Protein AF-A0A2D4HBL3-F1 (afdb_monomer_lite)

Foldseek 3Di:
DVVVVVVVVVLVLLVLQLLLLVLLDVVVLVVVVVVPPDDDLLVVVVSLVVLLVSLVSLLVSLVVVVVVCVVCVVPPPDDDDQADQDLCLQPVPVDDDDPPPSPSQPSVDHHHPNSLVSSLVVLVVVLVVLVVQLVVLVVCLVCVVVDDPVLLLSQQCSVPVDCSVVDDPVVSSVSSNVSSVVSNVSSVSSNVSSCSSNVD

pLDDT: mean 79.33, std 16.35, range [36.81, 98.19]

Sequence (200 aa):
MQVELQGHIGRFQRQCLGLLTRFGSSERLRQFRLQDDHTDADRVNKRDDIELAMQQICANVMEYCQLLMVQCAPTFEHTVCLFTPSLSESTNRDGPRQDTQASVIPYWRLPGLGIIVYLLKQSANDFFSYYDSHRQNVNKLQNVEQLPPEEIKELCQSVILAGVDKISTTQKYILAKRRLVKLINNRAKLLSLCCYIIET

Structure (mmCIF, N/CA/C/O backbone):
data_AF-A0A2D4HBL3-F1
#
_entry.id   AF-A0A2D4HBL3-F1
#
loop_
_atom_site.group_PDB
_atom_site.id
_atom_site.type_symbol
_atom_site.label_atom_id
_atom_site.label_alt_id
_atom_site.label_comp_id
_atom_site.label_asym_id
_atom_site.label_entity_id
_atom_site.label_seq_id
_atom_site.pdbx_PDB_ins_code
_atom_site.Cartn_x
_atom_site.Cartn_y
_atom_site.Cartn_z
_atom_site.occupancy
_atom_site.B_iso_or_equiv
_atom_site.auth_seq_id
_atom_site.auth_comp_id
_atom_site.auth_asym_id
_atom_site.auth_atom_id
_atom_site.pdbx_PDB_model_num
ATOM 1 N N . MET A 1 1 ? 9.076 19.510 -35.652 1.00 51.16 1 MET A N 1
ATOM 2 C CA . MET A 1 1 ? 7.893 19.212 -34.815 1.00 51.16 1 MET A CA 1
ATOM 3 C C . MET A 1 1 ? 7.866 17.774 -34.278 1.00 51.16 1 MET A C 1
ATOM 5 O O . MET A 1 1 ? 7.782 17.613 -33.070 1.00 51.16 1 MET A O 1
ATOM 9 N N . GLN A 1 2 ? 7.987 16.725 -35.108 1.00 55.12 2 GLN A N 1
ATOM 10 C CA . GLN A 1 2 ? 7.911 15.319 -34.644 1.00 55.12 2 GLN A CA 1
ATOM 11 C C . GLN A 1 2 ? 9.084 14.903 -33.722 1.00 55.12 2 GLN A C 1
ATOM 13 O O . GLN A 1 2 ? 8.871 14.271 -32.691 1.00 55.12 2 GLN A O 1
ATOM 18 N N . VAL A 1 3 ? 10.308 15.354 -34.028 1.00 62.16 3 VAL A N 1
ATOM 19 C CA . VAL A 1 3 ? 11.526 15.067 -33.237 1.00 62.16 3 VAL A CA 1
ATOM 20 C C . VAL A 1 3 ? 11.525 15.769 -31.868 1.00 62.16 3 VAL A C 1
ATOM 22 O O . VAL A 1 3 ? 11.953 15.194 -30.870 1.00 62.16 3 VAL A O 1
ATOM 25 N N . GLU A 1 4 ? 10.996 16.993 -31.784 1.00 64.19 4 GLU A N 1
ATOM 26 C CA . GLU A 1 4 ? 10.865 17.722 -30.512 1.00 64.19 4 GLU A CA 1
ATOM 27 C C . GLU A 1 4 ? 9.856 17.040 -29.590 1.00 64.19 4 GLU A C 1
ATOM 29 O O . GLU A 1 4 ? 10.149 16.823 -28.413 1.00 64.19 4 GLU A O 1
ATOM 34 N N . LEU A 1 5 ? 8.702 16.636 -30.135 1.00 66.38 5 LEU A N 1
ATOM 35 C CA . LEU A 1 5 ? 7.668 15.917 -29.394 1.00 66.38 5 LEU A CA 1
ATOM 36 C C . LEU A 1 5 ? 8.204 14.593 -28.828 1.00 66.38 5 LEU A C 1
ATOM 38 O O . LEU A 1 5 ? 8.002 14.303 -27.650 1.00 66.38 5 LEU A O 1
ATOM 42 N N . GLN A 1 6 ? 8.974 13.842 -29.618 1.00 68.56 6 GLN A N 1
ATOM 43 C CA . GLN A 1 6 ? 9.622 12.606 -29.172 1.00 68.56 6 GLN A CA 1
ATOM 44 C C . GLN A 1 6 ? 10.671 12.862 -28.074 1.00 68.56 6 GLN A C 1
ATOM 46 O O . GLN A 1 6 ? 10.767 12.103 -27.108 1.00 68.56 6 GLN A O 1
ATOM 51 N N . G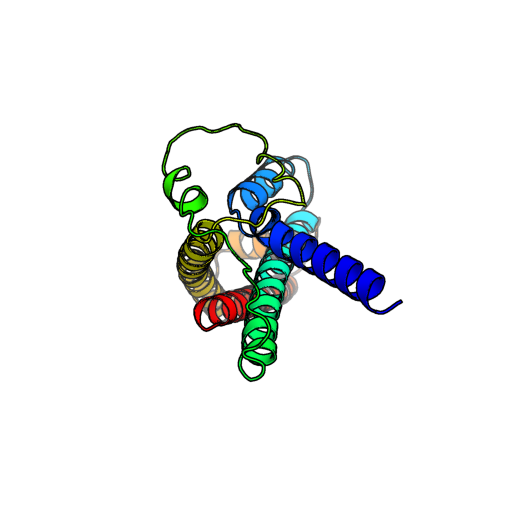LY A 1 7 ? 11.387 13.989 -28.145 1.00 74.50 7 GLY A N 1
ATOM 52 C CA . GLY A 1 7 ? 12.274 14.452 -27.076 1.00 74.50 7 GLY A CA 1
ATOM 53 C C . GLY A 1 7 ? 11.540 14.801 -25.774 1.00 74.50 7 GLY A C 1
ATOM 54 O O . GLY A 1 7 ? 12.030 14.485 -24.686 1.00 74.50 7 GLY A O 1
ATOM 55 N N . HIS A 1 8 ? 10.356 15.418 -25.854 1.00 79.00 8 HIS A N 1
ATOM 56 C CA . HIS A 1 8 ? 9.508 15.686 -24.686 1.00 79.00 8 HIS A CA 1
ATOM 57 C C . HIS A 1 8 ? 8.963 14.398 -24.058 1.00 79.00 8 HIS A C 1
ATOM 59 O O . HIS A 1 8 ? 9.054 14.250 -22.839 1.00 79.00 8 HIS A O 1
ATOM 65 N N . ILE A 1 9 ? 8.494 13.449 -24.873 1.00 78.62 9 ILE A N 1
ATOM 66 C CA . ILE A 1 9 ? 8.014 12.137 -24.411 1.00 78.62 9 ILE A CA 1
ATOM 67 C C . ILE A 1 9 ? 9.132 11.380 -23.683 1.00 78.62 9 ILE A C 1
ATOM 69 O O . ILE A 1 9 ? 8.931 10.916 -22.563 1.00 78.62 9 ILE A O 1
ATOM 73 N N . GLY A 1 10 ? 10.341 11.338 -24.254 1.00 78.06 10 GLY A N 1
ATOM 74 C CA . GLY A 1 10 ? 11.488 10.683 -23.619 1.00 78.06 10 GLY A CA 1
ATOM 75 C C . GLY A 1 10 ? 11.915 11.331 -22.294 1.00 78.06 10 GLY A C 1
ATOM 76 O O . GLY A 1 10 ? 12.371 10.645 -21.379 1.00 78.06 10 GLY A O 1
ATOM 77 N N . ARG A 1 11 ? 11.765 12.656 -22.150 1.00 80.19 11 ARG A N 1
ATOM 78 C CA . ARG A 1 11 ? 12.001 13.346 -20.868 1.00 80.19 11 ARG A CA 1
ATOM 79 C C . ARG A 1 11 ? 10.943 12.984 -19.831 1.00 80.19 11 ARG A C 1
ATOM 81 O O . ARG A 1 11 ? 11.310 12.686 -18.697 1.00 80.19 11 ARG A O 1
ATOM 88 N N . PHE A 1 12 ? 9.674 12.975 -20.228 1.00 82.38 12 PHE A N 1
ATOM 89 C CA . PHE A 1 12 ? 8.569 12.598 -19.353 1.00 82.38 12 PHE A CA 1
ATOM 90 C C . PHE A 1 12 ? 8.712 11.149 -18.865 1.00 82.38 12 PHE A C 1
ATOM 92 O O . PHE A 1 12 ? 8.677 10.910 -17.663 1.00 82.38 12 PHE A O 1
ATOM 99 N N . GLN A 1 13 ? 9.019 10.212 -19.770 1.00 80.94 13 GLN A N 1
ATOM 100 C CA . GLN A 1 13 ? 9.346 8.815 -19.453 1.00 80.94 13 GLN A CA 1
ATOM 101 C C . GLN A 1 13 ? 10.384 8.702 -18.335 1.00 80.94 13 GLN A C 1
ATOM 103 O O . GLN A 1 13 ? 10.143 8.065 -17.311 1.00 80.94 13 GLN A O 1
ATOM 108 N N . ARG A 1 14 ? 11.535 9.364 -18.497 1.00 82.19 14 ARG A N 1
ATOM 109 C CA . ARG A 1 14 ? 12.612 9.317 -17.498 1.00 82.19 14 ARG A CA 1
ATOM 110 C C . ARG A 1 14 ? 12.205 9.932 -16.162 1.00 82.19 14 ARG A C 1
ATOM 112 O O . ARG A 1 14 ? 12.593 9.417 -15.116 1.00 82.19 14 ARG A O 1
ATOM 119 N N . GLN A 1 15 ? 11.410 11.002 -16.181 1.00 82.44 15 GLN A N 1
ATOM 120 C CA . GLN A 1 15 ? 10.874 11.602 -14.960 1.00 82.44 15 GLN A CA 1
ATOM 121 C C . GLN A 1 15 ? 9.920 10.648 -14.232 1.00 82.44 15 GLN A C 1
ATOM 123 O O . GLN A 1 15 ? 10.062 10.493 -13.021 1.00 82.44 15 GLN A O 1
ATOM 128 N N . CYS A 1 16 ? 9.020 9.969 -14.952 1.00 84.94 16 CYS A N 1
ATOM 129 C CA . CYS A 1 16 ? 8.129 8.952 -14.390 1.00 84.94 16 CYS A CA 1
ATOM 130 C C . CYS A 1 16 ? 8.918 7.803 -13.753 1.00 84.94 16 CYS A C 1
ATOM 132 O O . CYS A 1 16 ? 8.679 7.467 -12.598 1.00 84.94 16 CYS A O 1
ATOM 134 N N . LEU A 1 17 ? 9.916 7.258 -14.453 1.00 84.81 17 LEU A N 1
ATOM 135 C CA . LEU A 1 17 ? 10.762 6.180 -13.927 1.00 84.81 17 LEU A CA 1
ATOM 136 C C . LEU A 1 17 ? 11.568 6.611 -12.694 1.00 84.81 17 LEU A C 1
ATOM 138 O O . LEU A 1 17 ? 11.725 5.839 -11.749 1.00 84.81 17 LEU A O 1
ATOM 142 N N . GLY A 1 18 ? 12.030 7.864 -12.659 1.00 81.00 18 GLY A N 1
ATOM 143 C CA . GLY A 1 18 ? 12.713 8.434 -11.496 1.00 81.00 18 GLY A CA 1
ATOM 144 C C . GLY A 1 18 ? 11.850 8.469 -10.226 1.00 81.00 18 GLY A C 1
ATOM 145 O O . GLY A 1 18 ? 12.393 8.498 -9.117 1.00 81.00 18 GLY A O 1
ATOM 146 N N . LEU A 1 19 ? 10.517 8.416 -10.353 1.00 83.31 19 LEU A N 1
ATOM 147 C CA . LEU A 1 19 ? 9.613 8.310 -9.208 1.00 83.31 19 LEU A CA 1
ATOM 148 C C . LEU A 1 19 ? 9.755 6.961 -8.492 1.00 83.31 19 LEU A C 1
ATOM 150 O O . LEU A 1 19 ? 9.636 6.947 -7.272 1.00 83.31 19 LEU A O 1
ATOM 154 N N . LEU A 1 20 ? 10.087 5.860 -9.176 1.00 80.38 20 LEU A N 1
ATOM 155 C CA . LEU A 1 20 ? 10.301 4.560 -8.518 1.00 80.38 20 LEU A CA 1
ATOM 156 C C . LEU A 1 20 ? 11.505 4.592 -7.581 1.00 80.38 20 LEU A C 1
ATOM 158 O O . LEU A 1 20 ? 11.409 4.184 -6.428 1.00 80.38 20 LEU A O 1
ATOM 162 N N . THR A 1 21 ? 12.622 5.166 -8.028 1.00 77.56 21 THR A N 1
ATOM 163 C CA . THR A 1 21 ? 13.809 5.348 -7.179 1.00 77.56 21 THR A CA 1
ATOM 164 C C . THR A 1 21 ? 13.506 6.240 -5.974 1.00 77.56 21 THR A C 1
ATOM 166 O O . THR A 1 21 ? 14.090 6.095 -4.899 1.00 77.56 21 THR A O 1
ATOM 169 N N . ARG A 1 22 ? 12.573 7.183 -6.139 1.00 75.75 22 ARG A N 1
ATOM 170 C CA . ARG A 1 22 ? 12.147 8.097 -5.083 1.00 75.75 22 ARG A CA 1
ATOM 171 C C . ARG A 1 22 ? 11.202 7.415 -4.090 1.00 75.75 22 ARG A C 1
ATOM 173 O O . ARG A 1 22 ? 11.513 7.383 -2.903 1.00 75.75 22 ARG A O 1
ATOM 180 N N . PHE A 1 23 ? 10.085 6.875 -4.550 1.00 75.75 23 PHE A N 1
ATOM 181 C CA . PHE A 1 23 ? 8.971 6.429 -3.709 1.00 75.75 23 PHE A CA 1
ATOM 182 C C . PHE A 1 23 ? 8.948 4.927 -3.445 1.00 75.75 23 PHE A C 1
ATOM 184 O O . PHE A 1 23 ? 8.408 4.521 -2.425 1.00 75.75 23 PHE A O 1
ATOM 191 N N . GLY A 1 24 ? 9.613 4.120 -4.274 1.00 68.44 24 GLY A N 1
ATOM 192 C CA . GLY A 1 24 ? 9.733 2.680 -4.052 1.00 68.44 24 GLY A CA 1
ATOM 193 C C . GLY A 1 24 ? 10.549 2.327 -2.811 1.00 68.44 24 GLY A C 1
ATOM 194 O O . GLY A 1 24 ? 10.445 1.215 -2.315 1.00 68.44 24 GLY A O 1
ATOM 195 N N . SER A 1 25 ? 11.343 3.266 -2.279 1.00 65.81 25 SER A N 1
ATOM 196 C CA . SER A 1 25 ? 12.187 3.051 -1.102 1.00 65.81 25 SER A CA 1
ATOM 197 C C . SER A 1 25 ? 11.445 3.152 0.238 1.00 65.81 25 SER A C 1
ATOM 199 O O . SER A 1 25 ? 10.985 4.228 0.622 1.00 65.81 25 SER A O 1
ATOM 201 N N . SER A 1 26 ? 11.467 2.061 1.016 1.00 58.62 26 SER A N 1
ATOM 202 C CA . SER A 1 26 ? 10.954 2.013 2.401 1.00 58.62 26 SER A CA 1
ATOM 203 C C . SER A 1 26 ? 11.616 3.056 3.322 1.00 58.62 26 SER A C 1
ATOM 205 O O . SER A 1 26 ? 10.991 3.600 4.230 1.00 58.62 26 SER A O 1
ATOM 207 N N . GLU A 1 27 ? 12.865 3.440 3.027 1.00 58.72 27 GLU A N 1
ATOM 208 C CA . GLU A 1 27 ? 13.610 4.455 3.785 1.00 58.72 27 GLU A CA 1
ATOM 209 C C . GLU A 1 27 ? 12.927 5.831 3.785 1.00 58.72 27 GLU A C 1
ATOM 211 O O . GLU A 1 27 ? 12.977 6.528 4.790 1.00 58.72 27 GLU A O 1
ATOM 216 N N . ARG A 1 28 ? 12.229 6.233 2.710 1.00 59.75 28 ARG A N 1
ATOM 217 C CA . ARG A 1 28 ? 11.487 7.507 2.732 1.00 59.75 28 ARG A CA 1
ATOM 218 C C . ARG A 1 28 ? 10.242 7.429 3.591 1.00 59.75 28 ARG A C 1
ATOM 220 O O . ARG A 1 28 ? 9.948 8.383 4.299 1.00 59.75 28 ARG A O 1
ATOM 227 N N . LEU A 1 29 ? 9.557 6.288 3.584 1.00 58.16 29 LEU A N 1
ATOM 228 C CA . LEU A 1 29 ? 8.461 6.037 4.514 1.00 58.16 29 LEU A CA 1
ATOM 229 C C . LEU A 1 29 ? 8.979 6.100 5.958 1.00 58.16 29 LEU A C 1
ATOM 231 O O . LEU A 1 29 ? 8.334 6.684 6.820 1.00 58.16 29 LEU A O 1
ATOM 235 N N . ARG A 1 30 ? 10.183 5.577 6.214 1.00 58.56 30 ARG A N 1
ATOM 236 C CA . ARG A 1 30 ? 10.874 5.672 7.506 1.00 58.56 30 ARG A CA 1
ATOM 237 C C . ARG A 1 30 ? 11.296 7.105 7.861 1.00 58.56 30 ARG A C 1
ATOM 239 O O . ARG A 1 30 ? 11.126 7.502 9.005 1.00 58.56 30 ARG A O 1
ATOM 246 N N . GLN A 1 31 ? 11.764 7.902 6.904 1.00 57.22 31 GLN A N 1
ATOM 247 C CA . GLN A 1 31 ? 12.077 9.323 7.107 1.00 57.22 31 GLN A CA 1
ATOM 248 C C . GLN A 1 31 ? 10.823 10.151 7.405 1.00 57.22 31 GLN A C 1
ATOM 250 O O . GLN A 1 31 ? 10.847 10.951 8.335 1.00 57.22 31 GLN A O 1
ATOM 255 N N . PHE A 1 32 ? 9.706 9.904 6.711 1.00 57.25 32 PHE A N 1
ATOM 256 C CA . PHE A 1 32 ? 8.412 10.491 7.071 1.00 57.25 32 PHE A CA 1
ATOM 257 C C . PHE A 1 32 ? 7.948 10.028 8.455 1.00 57.25 32 PHE A C 1
ATOM 259 O O . PHE A 1 32 ? 7.442 10.833 9.221 1.00 57.25 32 PHE A O 1
ATOM 266 N N . ARG A 1 33 ? 8.176 8.759 8.821 1.00 54.03 33 ARG A N 1
ATOM 267 C CA . ARG A 1 33 ? 7.877 8.245 10.170 1.00 54.03 33 ARG A CA 1
ATOM 268 C C . ARG A 1 33 ? 8.718 8.918 11.270 1.00 54.03 33 ARG A C 1
ATOM 270 O O . ARG A 1 33 ? 8.232 9.002 12.388 1.00 54.03 33 ARG A O 1
ATOM 277 N N . LEU A 1 34 ? 9.945 9.364 10.974 1.00 52.53 34 LEU A N 1
ATOM 278 C CA . LEU A 1 34 ? 10.879 9.970 11.941 1.00 52.53 34 LEU A CA 1
ATOM 279 C C . LEU A 1 34 ? 10.790 11.504 12.018 1.00 52.53 34 LEU A C 1
ATOM 281 O O . LEU A 1 34 ? 11.063 12.074 13.067 1.00 52.53 34 LEU A O 1
ATOM 285 N N . GLN A 1 35 ? 10.427 12.184 10.927 1.00 52.50 35 GLN A N 1
ATOM 286 C CA . GLN A 1 35 ? 10.316 13.650 10.889 1.00 52.50 35 GLN A CA 1
ATOM 287 C C . GLN A 1 35 ? 9.057 14.178 11.611 1.00 52.50 35 GLN A C 1
ATOM 289 O O . GLN A 1 35 ? 8.956 15.371 11.884 1.00 52.50 35 GLN A O 1
ATOM 294 N N . ASP A 1 36 ? 8.10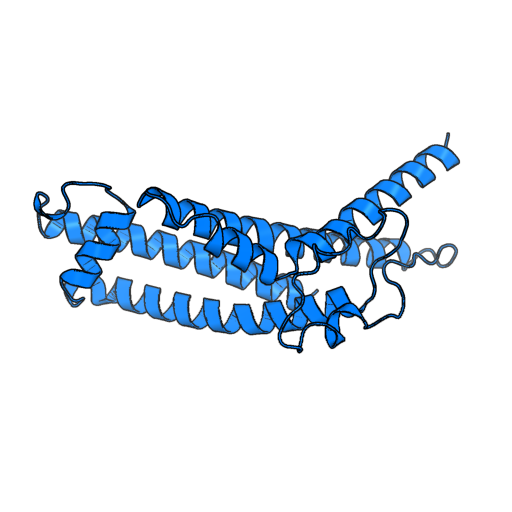9 13.299 11.936 1.00 50.38 36 ASP A N 1
ATOM 295 C CA . ASP A 1 36 ? 6.741 13.643 12.344 1.00 50.38 36 ASP A CA 1
ATOM 296 C C . ASP A 1 36 ? 6.481 13.413 13.854 1.00 50.38 36 ASP A C 1
ATOM 298 O O . ASP A 1 36 ? 5.359 13.124 14.271 1.00 50.38 36 ASP A O 1
ATOM 302 N N . ASP A 1 37 ? 7.521 13.532 14.690 1.00 48.19 37 ASP A N 1
ATOM 303 C CA . ASP A 1 37 ? 7.523 13.174 16.125 1.00 48.19 37 ASP A CA 1
ATOM 304 C C . ASP A 1 37 ? 7.012 14.290 17.082 1.00 48.19 37 ASP A C 1
ATOM 306 O O . ASP A 1 37 ? 7.197 14.237 18.297 1.00 48.19 37 ASP A O 1
ATOM 310 N N . HIS A 1 38 ? 6.337 15.337 16.581 1.00 47.16 38 HIS A N 1
ATOM 311 C CA . HIS A 1 38 ? 5.901 16.493 17.396 1.00 47.16 38 HIS A CA 1
ATOM 312 C C . HIS A 1 38 ? 4.432 16.934 17.198 1.00 47.16 38 HIS A C 1
ATOM 314 O O . HIS A 1 38 ? 4.227 17.863 16.429 1.00 47.16 38 HIS A O 1
ATOM 320 N N . THR A 1 39 ? 3.441 16.295 17.893 1.00 48.22 39 THR A N 1
ATOM 321 C CA . THR A 1 39 ? 1.943 16.550 18.029 1.00 48.22 39 THR A CA 1
ATOM 322 C C . THR A 1 39 ? 0.870 15.616 17.355 1.00 48.22 39 THR A C 1
ATOM 324 O O . THR A 1 39 ? 1.074 15.067 16.297 1.00 48.22 39 THR A O 1
ATOM 327 N N . ASP A 1 40 ? -0.337 15.411 17.907 1.00 54.06 40 ASP A N 1
ATOM 328 C CA . ASP A 1 40 ? -1.562 15.325 17.065 1.00 54.06 40 ASP A CA 1
ATOM 329 C C . ASP A 1 40 ? -2.225 13.967 16.675 1.00 54.06 40 ASP A C 1
ATOM 331 O O . ASP A 1 40 ? -1.783 13.369 15.700 1.00 54.06 40 ASP A O 1
ATOM 335 N N . ALA A 1 41 ? -3.371 13.522 17.225 1.00 51.56 41 ALA A N 1
ATOM 336 C CA . ALA A 1 41 ? -4.118 12.334 16.716 1.00 51.56 41 ALA A CA 1
ATOM 337 C C . ALA A 1 41 ? -4.613 12.419 15.240 1.00 51.56 41 ALA A C 1
ATOM 339 O O . ALA A 1 41 ? -4.930 11.399 14.622 1.00 51.56 41 ALA A O 1
ATOM 340 N N . ASP A 1 42 ? -4.606 13.617 14.638 1.00 54.81 42 ASP A N 1
ATOM 341 C CA . ASP A 1 42 ? -4.804 13.854 13.193 1.00 54.81 42 ASP A CA 1
ATOM 342 C C . ASP A 1 42 ? -3.666 13.252 12.328 1.00 54.81 42 ASP A C 1
ATOM 344 O O . ASP A 1 42 ? -3.806 13.054 11.119 1.00 54.81 42 ASP A O 1
ATOM 348 N N . ARG A 1 43 ? -2.535 12.889 12.949 1.00 59.72 43 ARG A N 1
ATOM 349 C CA . ARG A 1 43 ? -1.367 12.301 12.281 1.00 59.72 43 ARG A CA 1
ATOM 350 C C . ARG A 1 43 ? -1.530 10.876 11.811 1.00 59.72 43 ARG A C 1
ATOM 352 O O . ARG A 1 43 ? -0.952 10.517 10.790 1.00 59.72 43 ARG A O 1
ATOM 359 N N . VAL A 1 44 ? -2.288 10.052 12.531 1.00 60.34 44 VAL A N 1
ATOM 360 C CA . VAL A 1 44 ? -2.398 8.632 12.169 1.00 60.34 44 VAL A CA 1
ATOM 361 C C . VAL A 1 44 ? -3.127 8.493 10.829 1.00 60.34 44 VAL A C 1
ATOM 363 O O . VAL A 1 44 ? -2.682 7.731 9.979 1.00 60.34 44 VAL A O 1
ATOM 366 N N . ASN A 1 45 ? -4.164 9.310 10.582 1.00 65.88 45 ASN A N 1
ATOM 367 C CA . ASN A 1 45 ? -4.806 9.381 9.262 1.00 65.88 45 ASN A CA 1
ATOM 368 C C . ASN A 1 45 ? -3.847 9.898 8.187 1.00 65.88 45 ASN A C 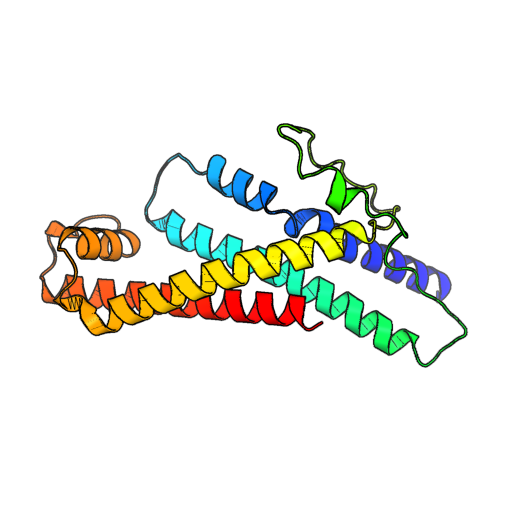1
ATOM 370 O O . ASN A 1 45 ? -3.727 9.267 7.144 1.00 65.88 45 ASN A O 1
ATOM 374 N N . LYS A 1 46 ? -3.123 10.996 8.447 1.00 75.31 46 LYS A N 1
ATOM 375 C CA . LYS A 1 46 ? -2.162 11.549 7.477 1.00 75.31 46 LYS A CA 1
ATOM 376 C C . LYS A 1 46 ? -1.081 10.542 7.097 1.00 75.31 46 LYS A C 1
ATOM 378 O O . LYS A 1 46 ? -0.709 10.456 5.933 1.00 75.31 46 LYS A O 1
ATOM 383 N N . ARG A 1 47 ? -0.604 9.751 8.058 1.00 77.25 47 ARG A N 1
ATOM 384 C CA . ARG A 1 47 ? 0.369 8.687 7.812 1.00 77.25 47 ARG A CA 1
ATOM 385 C C . ARG A 1 47 ? -0.207 7.581 6.930 1.00 77.25 47 ARG A C 1
ATOM 387 O O . ARG A 1 47 ? 0.454 7.189 5.971 1.00 77.25 47 ARG A O 1
ATOM 394 N N . ASP A 1 48 ? -1.408 7.101 7.248 1.00 81.56 48 ASP A N 1
ATOM 395 C CA . ASP A 1 48 ? -2.101 6.074 6.460 1.00 81.56 48 ASP A CA 1
ATOM 396 C C . ASP A 1 48 ? -2.360 6.566 5.016 1.00 81.56 48 ASP A C 1
ATOM 398 O O . ASP A 1 48 ? -2.249 5.792 4.062 1.00 81.56 48 ASP A O 1
ATOM 402 N N . ASP A 1 49 ? -2.651 7.862 4.843 1.00 85.06 49 ASP A N 1
ATOM 403 C CA . ASP A 1 49 ? -2.866 8.505 3.542 1.00 85.06 49 ASP A CA 1
ATOM 404 C C . ASP A 1 49 ? -1.561 8.678 2.745 1.00 85.06 49 ASP A C 1
ATOM 406 O O . ASP A 1 49 ? -1.540 8.435 1.537 1.00 85.06 49 ASP A O 1
ATOM 410 N N . ILE A 1 50 ? -0.456 9.058 3.401 1.00 85.25 50 ILE A N 1
ATOM 411 C CA . ILE A 1 50 ? 0.871 9.166 2.770 1.00 85.25 50 ILE A CA 1
ATOM 412 C C . ILE A 1 50 ? 1.360 7.788 2.315 1.00 85.25 50 ILE A C 1
ATOM 414 O O . ILE A 1 50 ? 1.824 7.655 1.183 1.00 85.25 50 ILE A O 1
ATOM 418 N N . GLU A 1 51 ? 1.239 6.765 3.166 1.00 86.88 51 GLU A N 1
ATOM 419 C CA . GLU A 1 51 ? 1.600 5.380 2.833 1.00 86.88 51 GLU A CA 1
ATOM 420 C C . GLU A 1 51 ? 0.819 4.901 1.600 1.00 86.88 51 GLU A C 1
ATOM 422 O O . GLU A 1 51 ? 1.411 4.405 0.638 1.00 86.88 51 GLU A O 1
ATOM 427 N N . LEU A 1 52 ? -0.493 5.156 1.574 1.00 90.00 52 LEU A N 1
ATOM 428 C CA . LEU A 1 52 ? -1.344 4.836 0.432 1.00 90.00 52 LEU A CA 1
ATOM 429 C C . LEU A 1 52 ? -0.932 5.592 -0.840 1.00 90.00 52 LEU A C 1
ATOM 431 O O . LEU A 1 52 ? -0.830 4.985 -1.906 1.00 90.00 52 LEU A O 1
ATOM 435 N N . ALA A 1 53 ? -0.669 6.897 -0.744 1.00 89.88 53 ALA A N 1
ATOM 436 C CA . ALA A 1 53 ? -0.257 7.710 -1.885 1.00 89.88 53 ALA A CA 1
ATOM 437 C C . ALA A 1 53 ? 1.088 7.250 -2.468 1.00 89.88 53 ALA A C 1
ATOM 439 O O . ALA A 1 53 ? 1.246 7.197 -3.687 1.00 89.88 53 ALA A O 1
ATOM 440 N N . MET A 1 54 ? 2.048 6.879 -1.616 1.00 87.75 54 MET A N 1
ATOM 441 C CA . MET A 1 54 ? 3.336 6.343 -2.059 1.00 87.75 54 MET A CA 1
ATOM 442 C C . MET A 1 54 ? 3.160 5.028 -2.818 1.00 87.75 54 MET A C 1
ATOM 444 O O . MET A 1 54 ? 3.700 4.884 -3.916 1.00 87.75 54 MET A O 1
ATOM 448 N N . GLN A 1 55 ? 2.361 4.106 -2.278 1.00 88.75 55 GLN A N 1
ATOM 449 C CA . GLN A 1 55 ? 2.116 2.824 -2.933 1.00 88.75 55 GLN A CA 1
ATOM 450 C C . GLN A 1 55 ? 1.358 2.997 -4.257 1.00 88.75 55 GLN A C 1
ATOM 452 O O . GLN A 1 55 ? 1.655 2.306 -5.230 1.00 88.75 55 GLN A O 1
ATOM 457 N N . GLN A 1 56 ? 0.448 3.973 -4.334 1.00 91.62 56 GLN A N 1
ATOM 458 C CA . GLN A 1 56 ? -0.241 4.326 -5.574 1.00 91.62 56 GLN A CA 1
ATOM 459 C C . GLN A 1 56 ? 0.727 4.867 -6.632 1.00 91.62 56 GLN A C 1
ATOM 461 O O . GLN A 1 56 ? 0.619 4.496 -7.796 1.00 91.62 56 GLN A O 1
ATOM 466 N N . ILE A 1 57 ? 1.693 5.713 -6.253 1.00 90.44 57 ILE A N 1
ATOM 467 C CA . ILE A 1 57 ? 2.729 6.188 -7.185 1.00 90.44 57 ILE A CA 1
ATOM 468 C C . ILE A 1 57 ? 3.523 4.999 -7.734 1.00 90.44 57 ILE A C 1
ATOM 470 O O . ILE A 1 57 ? 3.727 4.919 -8.942 1.00 90.44 57 ILE A O 1
ATOM 474 N N . CYS A 1 58 ? 3.942 4.066 -6.874 1.00 89.19 58 CYS A N 1
ATOM 475 C CA . CYS A 1 58 ? 4.663 2.868 -7.303 1.00 89.19 58 CYS A CA 1
ATOM 476 C C . CYS A 1 58 ? 3.836 2.023 -8.282 1.00 89.19 58 CYS A C 1
ATOM 478 O O . CYS A 1 58 ? 4.334 1.688 -9.354 1.00 89.19 58 CYS A O 1
ATOM 480 N N . ALA A 1 59 ? 2.571 1.747 -7.954 1.00 91.81 59 ALA A N 1
ATOM 481 C CA . ALA A 1 59 ? 1.661 0.993 -8.813 1.00 91.81 59 ALA A CA 1
ATOM 482 C C . ALA A 1 59 ? 1.447 1.679 -10.170 1.00 91.81 59 ALA A C 1
ATOM 484 O O . ALA A 1 59 ? 1.612 1.045 -11.206 1.00 91.81 59 ALA A O 1
ATOM 485 N N . ASN A 1 60 ? 1.188 2.988 -10.182 1.00 92.75 60 ASN A N 1
ATOM 486 C CA . ASN A 1 60 ? 0.966 3.741 -11.418 1.00 92.75 60 ASN A CA 1
ATOM 487 C C . ASN A 1 60 ? 2.209 3.762 -12.322 1.00 92.75 60 ASN A C 1
ATOM 489 O O . ASN A 1 60 ? 2.093 3.758 -13.545 1.00 92.75 60 ASN A O 1
ATOM 493 N N . VAL A 1 61 ? 3.418 3.815 -11.749 1.00 89.81 61 VAL A N 1
ATOM 494 C CA . VAL A 1 61 ? 4.640 3.770 -12.565 1.00 89.81 61 VAL A CA 1
ATOM 495 C C . VAL A 1 61 ? 4.907 2.355 -13.085 1.00 89.81 61 VAL A C 1
ATOM 497 O O . VAL A 1 61 ? 5.387 2.219 -14.209 1.00 89.81 61 VAL A O 1
ATOM 500 N N . MET A 1 62 ? 4.559 1.310 -12.328 1.00 90.25 62 MET A N 1
ATOM 501 C CA . MET A 1 62 ? 4.585 -0.072 -12.828 1.00 90.25 62 MET A CA 1
ATOM 502 C C . MET A 1 62 ? 3.598 -0.267 -13.985 1.00 90.25 62 MET A C 1
ATOM 504 O O . MET A 1 62 ? 4.001 -0.752 -15.041 1.00 90.25 62 MET A O 1
ATOM 508 N N . GLU A 1 63 ? 2.360 0.217 -13.841 1.00 90.88 63 GLU A N 1
ATOM 509 C CA . GLU A 1 63 ? 1.349 0.232 -14.909 1.00 90.88 63 GLU A CA 1
ATOM 510 C C . GLU A 1 63 ? 1.879 0.937 -16.159 1.00 90.88 63 GLU A C 1
ATOM 512 O O . GLU A 1 63 ? 1.803 0.420 -17.272 1.00 90.88 63 GLU A O 1
ATOM 517 N N . TYR A 1 64 ? 2.488 2.110 -15.973 1.00 88.88 64 TYR A N 1
ATOM 518 C CA . TYR A 1 64 ? 3.094 2.858 -17.064 1.00 88.88 64 TYR A CA 1
ATOM 519 C C . TYR A 1 64 ? 4.172 2.049 -17.800 1.00 88.88 64 TYR A C 1
ATOM 521 O O . TYR A 1 64 ? 4.206 2.046 -19.033 1.00 88.88 64 TYR A O 1
ATOM 529 N N . CYS A 1 65 ? 5.042 1.352 -17.062 1.00 87.25 65 CYS A N 1
ATOM 530 C CA . CYS A 1 65 ? 6.076 0.502 -17.650 1.00 87.25 65 CYS A CA 1
ATOM 531 C C . CYS A 1 65 ? 5.455 -0.644 -18.458 1.00 87.25 65 CYS A C 1
ATOM 533 O O . CYS A 1 65 ? 5.864 -0.869 -19.597 1.00 87.25 65 CYS A O 1
ATOM 535 N N . GLN A 1 66 ? 4.441 -1.317 -17.909 1.00 86.94 66 GLN A N 1
ATOM 536 C CA . GLN A 1 66 ? 3.724 -2.396 -18.586 1.00 86.94 66 GLN A CA 1
ATOM 537 C C . GLN A 1 66 ? 3.050 -1.910 -19.875 1.00 86.94 66 GLN A C 1
ATOM 539 O O . GLN A 1 66 ? 3.250 -2.503 -20.936 1.00 86.94 66 GLN A O 1
ATOM 544 N N . LEU A 1 67 ? 2.303 -0.804 -19.811 1.00 87.88 67 LEU A N 1
ATOM 545 C CA . LEU A 1 67 ? 1.635 -0.214 -20.972 1.00 87.88 67 LEU A CA 1
ATOM 546 C C . LEU A 1 67 ? 2.635 0.156 -22.067 1.00 87.88 67 LEU A C 1
ATOM 548 O O . LEU A 1 67 ? 2.380 -0.111 -23.242 1.00 87.88 67 LEU A O 1
ATOM 552 N N . LEU A 1 68 ? 3.787 0.723 -21.696 1.00 82.12 68 LEU A N 1
ATOM 553 C CA . LEU A 1 68 ? 4.826 1.055 -22.664 1.00 82.12 68 LEU A CA 1
ATOM 554 C C . LEU A 1 68 ? 5.390 -0.202 -23.339 1.00 82.12 68 LEU A C 1
ATOM 556 O O . LEU A 1 68 ? 5.556 -0.215 -24.556 1.00 82.12 68 LEU A O 1
ATOM 560 N N . MET A 1 69 ? 5.643 -1.272 -22.577 1.00 79.81 69 MET A N 1
ATOM 561 C CA . MET A 1 69 ? 6.106 -2.542 -23.144 1.00 79.81 69 MET A CA 1
ATOM 562 C C . MET A 1 69 ? 5.089 -3.131 -24.130 1.00 79.81 69 MET A C 1
ATOM 564 O O . MET A 1 69 ? 5.476 -3.540 -25.223 1.00 79.81 69 MET A O 1
ATOM 568 N N . VAL A 1 70 ? 3.797 -3.128 -23.783 1.00 81.94 70 VAL A N 1
ATOM 569 C CA . VAL A 1 70 ? 2.722 -3.635 -24.655 1.00 81.94 70 VAL A CA 1
ATOM 570 C C . VAL A 1 70 ? 2.599 -2.802 -25.934 1.00 81.94 70 VAL A C 1
ATOM 572 O O . VAL A 1 70 ? 2.453 -3.363 -27.018 1.00 81.94 70 VAL A O 1
ATOM 575 N N . GLN A 1 71 ? 2.691 -1.474 -25.835 1.00 77.81 71 GLN A N 1
ATOM 576 C CA . GLN A 1 71 ? 2.587 -0.580 -26.993 1.00 77.81 71 GLN A CA 1
ATOM 577 C C . GLN A 1 71 ? 3.796 -0.659 -27.930 1.00 77.81 71 GLN A C 1
ATOM 579 O O . GLN A 1 71 ? 3.632 -0.506 -29.138 1.00 77.81 71 GLN A O 1
ATOM 584 N N . CYS A 1 72 ? 4.998 -0.898 -27.399 1.00 72.00 72 CYS A N 1
ATOM 585 C CA . CYS A 1 72 ? 6.213 -1.024 -28.205 1.00 72.00 72 CYS A CA 1
ATOM 586 C C . CYS A 1 72 ? 6.401 -2.429 -28.808 1.00 72.00 72 CYS A C 1
ATOM 588 O O . CYS A 1 72 ? 7.108 -2.561 -29.804 1.00 72.00 72 CYS A O 1
ATOM 590 N N . ALA A 1 73 ? 5.758 -3.466 -28.255 1.00 62.78 73 ALA A N 1
ATOM 591 C CA . ALA A 1 73 ? 5.872 -4.852 -28.721 1.00 62.78 73 ALA A CA 1
ATOM 592 C C . ALA A 1 73 ? 5.527 -5.100 -30.214 1.00 62.78 73 ALA A C 1
ATOM 594 O O . ALA A 1 73 ? 6.232 -5.887 -30.844 1.00 62.78 73 ALA A O 1
ATOM 595 N N . PRO A 1 74 ? 4.493 -4.479 -30.823 1.00 60.44 74 PRO A N 1
ATOM 596 C CA . PRO A 1 74 ? 4.153 -4.734 -32.227 1.00 60.44 74 PRO A CA 1
ATOM 597 C C . PRO A 1 74 ? 5.035 -3.987 -33.243 1.00 60.44 74 PRO A C 1
ATOM 599 O O . PRO A 1 74 ? 5.065 -4.366 -34.412 1.00 60.44 74 PRO A O 1
ATOM 602 N N . THR A 1 75 ? 5.767 -2.946 -32.837 1.00 56.97 75 THR A N 1
ATOM 603 C CA . THR A 1 75 ? 6.621 -2.143 -33.727 1.00 56.97 75 THR A CA 1
ATOM 604 C C . THR A 1 75 ? 8.096 -2.432 -33.448 1.00 56.97 75 THR A C 1
ATOM 606 O O . THR A 1 75 ? 8.771 -1.662 -32.767 1.00 56.97 75 THR A O 1
ATOM 609 N N . PHE A 1 76 ? 8.616 -3.534 -33.996 1.00 54.94 76 PHE A N 1
ATOM 610 C CA . PHE A 1 76 ? 10.024 -3.962 -33.874 1.00 54.94 76 PHE A CA 1
ATOM 611 C C . PHE A 1 76 ? 11.070 -2.944 -34.388 1.00 54.94 76 PHE A C 1
ATOM 613 O O . PHE A 1 76 ? 12.267 -3.193 -34.270 1.00 54.94 76 PHE A O 1
ATOM 620 N N . GLU A 1 77 ? 10.663 -1.795 -34.937 1.00 56.38 77 GLU A N 1
ATOM 621 C CA . GLU A 1 77 ? 11.582 -0.738 -35.383 1.00 56.38 77 GLU A CA 1
ATOM 622 C C . GLU A 1 77 ? 12.179 0.090 -34.228 1.00 56.38 77 GLU A C 1
ATOM 624 O O . GLU A 1 77 ? 13.215 0.726 -34.416 1.00 56.38 77 GLU A O 1
ATOM 629 N N . HIS A 1 78 ? 11.584 0.074 -33.024 1.00 60.41 78 HIS A N 1
ATOM 630 C CA . HIS A 1 78 ? 12.064 0.872 -31.888 1.00 60.41 78 HIS A CA 1
ATOM 631 C C . HIS A 1 78 ? 12.068 0.089 -30.565 1.00 60.41 78 HIS A C 1
ATOM 633 O O . HIS A 1 78 ? 11.045 -0.045 -29.896 1.00 60.41 78 HIS A O 1
ATOM 639 N N . THR A 1 79 ? 13.249 -0.358 -30.127 1.00 67.56 79 THR A N 1
ATOM 640 C CA . THR A 1 79 ? 13.450 -0.914 -28.779 1.00 67.56 79 THR A CA 1
ATOM 641 C C . THR A 1 79 ? 13.599 0.217 -27.759 1.00 67.56 79 THR A C 1
ATOM 643 O O . THR A 1 79 ? 14.547 1.002 -27.835 1.00 67.56 79 THR A O 1
ATOM 646 N N . VAL A 1 80 ? 12.698 0.295 -26.773 1.00 72.94 80 VAL A N 1
ATOM 647 C CA . VAL A 1 80 ? 12.796 1.263 -25.668 1.00 72.94 80 VAL A CA 1
ATOM 648 C C . VAL A 1 80 ? 13.415 0.597 -24.442 1.00 72.94 80 VAL A C 1
ATOM 650 O O . VAL A 1 80 ? 12.845 -0.316 -23.854 1.00 72.94 80 VAL A O 1
ATOM 653 N N . CYS A 1 81 ? 14.588 1.078 -24.034 1.00 80.25 81 CYS A N 1
ATOM 654 C CA . CYS A 1 81 ? 15.229 0.654 -22.794 1.00 80.25 81 CYS A CA 1
ATOM 655 C C . CYS A 1 81 ? 14.687 1.482 -21.621 1.00 80.25 81 CYS A C 1
ATOM 657 O O . CYS A 1 81 ? 14.946 2.684 -21.534 1.00 80.25 81 CYS A O 1
ATOM 659 N N . LEU A 1 82 ? 13.930 0.840 -20.730 1.00 85.44 82 LEU A N 1
ATOM 660 C CA . LEU A 1 82 ? 13.394 1.462 -19.514 1.00 85.44 82 LEU A CA 1
ATOM 661 C C . LEU A 1 82 ? 14.401 1.448 -18.357 1.00 85.44 82 LEU A C 1
ATOM 663 O O . LEU A 1 82 ? 14.493 2.408 -17.593 1.00 85.44 82 LEU A O 1
ATOM 667 N N . PHE A 1 83 ? 15.182 0.374 -18.249 1.00 87.44 83 PHE A N 1
ATOM 668 C CA . PHE A 1 83 ? 16.095 0.138 -17.137 1.00 87.44 83 PHE A CA 1
ATOM 669 C C . PHE A 1 83 ? 17.466 -0.282 -17.646 1.00 87.44 83 PHE A C 1
ATOM 671 O O . PHE A 1 83 ? 17.585 -1.074 -18.577 1.00 87.44 83 PHE A O 1
ATOM 678 N N . THR A 1 84 ? 18.520 0.207 -16.999 1.00 87.75 84 THR A N 1
ATOM 679 C CA . THR A 1 84 ? 19.866 -0.327 -17.231 1.00 87.75 84 THR A CA 1
ATOM 680 C C . THR A 1 84 ? 19.977 -1.741 -16.643 1.00 87.75 84 THR A C 1
ATOM 682 O O . THR A 1 84 ? 19.312 -2.031 -15.643 1.00 87.75 84 THR A O 1
ATOM 685 N N . PRO A 1 85 ? 20.839 -2.624 -17.183 1.00 86.88 85 PRO A N 1
ATOM 686 C CA . PRO A 1 85 ? 21.033 -3.990 -16.681 1.00 86.88 85 PRO A CA 1
ATOM 687 C C . PRO A 1 85 ? 21.853 -4.026 -15.373 1.00 86.88 85 PRO A C 1
ATOM 689 O O . PRO A 1 85 ? 22.699 -4.892 -15.178 1.00 86.88 85 PRO A O 1
ATOM 692 N N . SER A 1 86 ? 21.652 -3.050 -14.485 1.00 85.12 86 SER A N 1
ATOM 693 C CA . SER A 1 86 ? 22.301 -2.967 -13.179 1.00 85.12 86 SER A CA 1
ATOM 694 C C . SER A 1 86 ? 21.358 -3.442 -12.081 1.00 85.12 86 SER A C 1
ATOM 696 O O . SER A 1 86 ? 20.191 -3.052 -12.050 1.00 85.12 86 SER A O 1
ATOM 698 N N . LEU A 1 87 ? 21.884 -4.230 -11.143 1.00 82.81 87 LEU A N 1
ATOM 699 C CA . LEU A 1 87 ? 21.194 -4.640 -9.914 1.00 82.81 87 LEU A CA 1
ATOM 700 C C . LEU A 1 87 ? 21.701 -3.892 -8.670 1.00 82.81 87 LEU A C 1
ATOM 702 O O . LEU A 1 87 ? 21.325 -4.243 -7.552 1.00 82.81 87 LEU A O 1
ATOM 706 N N . SER A 1 88 ? 22.523 -2.853 -8.850 1.00 76.25 88 SER A N 1
ATOM 707 C CA . SER A 1 88 ? 23.184 -2.098 -7.773 1.00 76.25 88 SER A CA 1
ATOM 708 C C . SER A 1 88 ? 22.249 -1.616 -6.658 1.00 76.25 88 SER A C 1
ATOM 710 O O . SER A 1 88 ? 22.623 -1.584 -5.488 1.00 76.25 88 SER A O 1
ATOM 712 N N . GLU A 1 89 ? 21.021 -1.254 -7.014 1.00 70.00 89 GLU A N 1
ATOM 713 C CA . GLU A 1 89 ? 19.987 -0.743 -6.120 1.00 70.00 89 GLU A CA 1
ATOM 714 C C . GLU A 1 89 ? 19.428 -1.830 -5.190 1.00 70.00 89 GLU A C 1
ATOM 716 O O . GLU A 1 89 ? 18.971 -1.514 -4.092 1.00 70.00 89 GLU A O 1
ATOM 721 N N . SER A 1 90 ? 19.500 -3.099 -5.607 1.00 61.31 90 SER A N 1
ATOM 722 C CA . SER A 1 90 ? 19.066 -4.251 -4.808 1.00 61.31 90 SER A CA 1
ATOM 723 C C . SER A 1 90 ? 20.140 -4.725 -3.821 1.00 61.31 90 SER A C 1
ATOM 725 O O . SER A 1 90 ? 19.805 -5.132 -2.714 1.00 61.31 90 SER A O 1
ATOM 727 N N . THR A 1 91 ? 21.426 -4.624 -4.184 1.00 58.28 91 THR A N 1
ATOM 728 C CA . THR A 1 91 ? 22.553 -5.160 -3.399 1.00 58.28 91 THR A CA 1
ATOM 729 C C . THR A 1 91 ? 23.114 -4.175 -2.376 1.00 58.28 91 THR A C 1
ATOM 731 O O . THR A 1 91 ? 23.552 -4.581 -1.305 1.00 58.28 91 THR A O 1
ATOM 734 N N . ASN A 1 92 ? 23.091 -2.871 -2.664 1.00 52.72 92 ASN A N 1
ATOM 735 C CA . ASN A 1 92 ? 23.715 -1.857 -1.802 1.00 52.72 92 ASN A CA 1
ATOM 736 C C . ASN A 1 92 ? 22.880 -1.475 -0.565 1.00 52.72 92 ASN A C 1
ATOM 738 O O . ASN A 1 92 ? 23.294 -0.608 0.202 1.00 52.72 92 ASN A O 1
ATOM 742 N N . ARG A 1 93 ? 21.702 -2.081 -0.366 1.00 57.66 93 ARG A N 1
ATOM 743 C CA . ARG A 1 93 ? 20.748 -1.700 0.692 1.00 57.66 93 ARG A CA 1
ATOM 744 C C . ARG A 1 93 ? 20.580 -2.717 1.825 1.00 57.66 93 ARG A C 1
ATOM 746 O O . ARG A 1 93 ? 19.913 -2.386 2.797 1.00 57.66 93 ARG A O 1
ATOM 753 N N . ASP A 1 94 ? 21.222 -3.884 1.751 1.00 48.47 94 ASP A N 1
ATOM 754 C CA . ASP A 1 94 ? 21.238 -4.883 2.840 1.00 48.47 94 ASP A CA 1
ATOM 755 C C . ASP A 1 94 ? 22.351 -4.612 3.894 1.00 48.47 94 ASP A C 1
ATOM 757 O O . ASP A 1 94 ? 22.575 -5.418 4.796 1.00 48.47 94 ASP A O 1
ATOM 761 N N . GLY A 1 95 ? 23.058 -3.473 3.813 1.00 41.12 95 GLY A N 1
ATOM 762 C CA . GLY A 1 95 ? 24.129 -3.080 4.743 1.00 41.12 95 GLY A CA 1
ATOM 763 C C . GLY A 1 95 ? 23.686 -2.081 5.830 1.00 41.12 95 GLY A C 1
ATOM 764 O O . GLY A 1 95 ? 22.873 -1.193 5.560 1.00 41.12 95 GLY A O 1
ATOM 765 N N . PRO A 1 96 ? 24.233 -2.155 7.060 1.00 36.81 96 PRO A N 1
ATOM 766 C CA . PRO A 1 96 ? 23.935 -1.190 8.107 1.00 36.81 96 PRO A CA 1
ATOM 767 C C . PRO A 1 96 ? 24.686 0.108 7.800 1.00 36.81 96 PRO A C 1
ATOM 769 O O . PRO A 1 96 ? 25.913 0.125 7.822 1.00 36.81 96 PRO A O 1
ATOM 772 N N . ARG A 1 97 ? 23.942 1.202 7.604 1.00 50.88 97 ARG A N 1
ATOM 773 C CA . ARG A 1 97 ? 24.409 2.579 7.329 1.00 50.88 97 ARG A CA 1
ATOM 774 C C . ARG A 1 97 ? 24.635 2.885 5.848 1.00 50.88 97 ARG A C 1
ATOM 776 O O . ARG A 1 97 ? 25.682 2.582 5.294 1.00 50.88 97 ARG A O 1
ATOM 783 N N . GLN A 1 98 ? 23.718 3.664 5.283 1.00 40.84 98 GLN A N 1
ATOM 784 C CA . GLN A 1 98 ? 24.091 4.773 4.408 1.00 40.84 98 GLN A CA 1
ATOM 785 C C . GLN A 1 98 ? 23.108 5.929 4.625 1.00 40.84 98 GLN A C 1
ATOM 787 O O . GLN A 1 98 ? 22.046 5.993 4.011 1.00 40.84 98 GLN A O 1
ATOM 792 N N . ASP A 1 99 ? 23.525 6.878 5.468 1.00 36.91 99 ASP A N 1
ATOM 793 C CA . ASP A 1 99 ? 23.113 8.290 5.438 1.00 36.91 99 ASP A CA 1
ATOM 794 C C . ASP A 1 99 ? 23.604 8.953 4.141 1.00 36.91 99 ASP A C 1
ATOM 796 O O . ASP A 1 99 ? 24.296 9.968 4.129 1.00 36.91 99 ASP A O 1
ATOM 800 N N . THR A 1 100 ? 23.315 8.343 2.999 1.00 40.91 100 THR A N 1
ATOM 801 C CA . THR A 1 100 ? 23.559 8.965 1.709 1.00 40.91 100 THR A CA 1
ATOM 802 C C . THR A 1 100 ? 22.201 9.424 1.245 1.00 40.91 100 THR A C 1
ATOM 804 O O . THR A 1 100 ? 21.370 8.602 0.857 1.00 40.91 100 THR A O 1
ATOM 807 N N . GLN A 1 101 ? 21.963 10.739 1.351 1.00 43.62 101 GLN A N 1
ATOM 808 C CA . GLN A 1 101 ? 20.923 11.433 0.594 1.00 43.62 101 GLN A CA 1
ATOM 809 C C . GLN A 1 101 ? 20.794 10.707 -0.734 1.00 43.62 101 GLN A C 1
ATOM 811 O O . GLN A 1 101 ? 21.787 10.663 -1.462 1.00 43.62 101 GLN A O 1
ATOM 816 N N . ALA A 1 102 ? 19.654 10.037 -0.961 1.00 48.78 102 ALA A N 1
ATOM 817 C CA . ALA A 1 102 ? 19.457 9.183 -2.124 1.00 48.78 102 ALA A CA 1
ATOM 818 C C . ALA A 1 102 ? 20.010 9.943 -3.321 1.00 48.78 102 ALA A C 1
ATOM 820 O O . ALA A 1 102 ? 19.457 10.999 -3.640 1.00 48.78 102 ALA A O 1
ATOM 821 N N . SER A 1 103 ? 21.152 9.481 -3.855 1.00 45.31 103 SER A N 1
ATOM 822 C CA . SER A 1 103 ? 21.843 10.150 -4.952 1.00 45.31 103 SER A CA 1
ATOM 823 C C . SER A 1 103 ? 20.754 10.464 -5.955 1.00 45.31 103 SER A C 1
ATOM 825 O O . SER A 1 103 ? 20.073 9.544 -6.415 1.00 45.31 103 SER A O 1
ATOM 827 N N . VAL A 1 104 ? 20.463 11.756 -6.142 1.00 53.31 104 VAL A N 1
ATOM 828 C CA . VAL A 1 104 ? 19.413 12.177 -7.059 1.00 53.31 104 VAL A CA 1
ATOM 829 C C . VAL A 1 104 ? 19.928 11.716 -8.402 1.00 53.31 104 VAL A C 1
ATOM 831 O O . VAL A 1 104 ? 20.808 12.362 -8.969 1.00 53.31 104 VAL A O 1
ATOM 834 N N . ILE A 1 105 ? 19.467 10.539 -8.840 1.00 56.69 105 ILE A N 1
ATOM 835 C CA . ILE A 1 105 ? 19.888 9.966 -10.106 1.00 56.69 105 ILE A CA 1
ATOM 836 C C . ILE A 1 105 ? 19.569 11.060 -11.114 1.00 56.69 105 ILE A C 1
ATOM 838 O O . ILE A 1 105 ? 18.410 11.487 -11.191 1.00 56.69 105 ILE A O 1
ATOM 842 N N . PRO A 1 106 ? 20.586 11.592 -11.807 1.00 61.53 106 PRO A N 1
ATOM 843 C CA . PRO A 1 106 ? 20.362 12.681 -12.729 1.00 61.53 106 PRO A CA 1
ATOM 844 C C . PRO A 1 106 ? 19.276 12.240 -13.708 1.00 61.53 106 PRO A C 1
ATOM 846 O O . PRO A 1 106 ? 19.349 11.128 -14.220 1.00 61.53 106 PRO A O 1
ATOM 849 N N . TYR A 1 107 ? 18.263 13.069 -13.956 1.00 58.81 107 TYR A N 1
ATOM 850 C CA . TYR A 1 107 ? 17.053 12.668 -14.693 1.00 58.81 107 TYR A CA 1
ATOM 851 C C . TYR A 1 107 ? 17.304 12.212 -16.145 1.00 58.81 107 TYR A C 1
ATOM 853 O O . TYR A 1 107 ? 16.397 11.757 -16.837 1.00 58.81 107 TYR A O 1
ATOM 861 N N . TRP A 1 108 ? 18.533 12.364 -16.632 1.00 63.66 108 TRP A N 1
ATOM 862 C CA . TRP A 1 108 ? 19.029 11.855 -17.910 1.00 63.66 108 TRP A CA 1
ATOM 863 C C . TRP A 1 108 ? 19.460 10.384 -17.850 1.00 63.66 108 TRP A C 1
ATOM 865 O O . TRP A 1 108 ? 19.560 9.749 -18.897 1.00 63.66 108 TRP A O 1
ATOM 875 N N . ARG A 1 109 ? 19.724 9.835 -16.659 1.00 72.56 109 ARG A N 1
ATOM 876 C CA . ARG A 1 109 ? 20.178 8.457 -16.463 1.00 72.56 109 ARG A CA 1
ATOM 877 C C . ARG A 1 109 ? 18.983 7.557 -16.162 1.00 72.56 109 ARG A C 1
ATOM 879 O O . ARG A 1 109 ? 18.200 7.836 -15.259 1.00 72.56 109 ARG A O 1
ATOM 886 N N . LEU A 1 110 ? 18.866 6.470 -16.919 1.00 77.56 110 LEU A N 1
ATOM 887 C CA . LEU A 1 110 ? 17.872 5.432 -16.660 1.00 77.56 110 LEU A CA 1
ATOM 888 C C . LEU A 1 110 ? 18.172 4.741 -15.316 1.00 77.56 110 LEU A C 1
ATOM 890 O O . LEU A 1 110 ? 19.350 4.510 -15.014 1.00 77.56 110 LEU A O 1
ATOM 894 N N . PRO A 1 111 ? 17.150 4.405 -14.510 1.00 83.75 111 PRO A N 1
ATOM 895 C CA . PRO A 1 111 ? 17.347 3.609 -13.301 1.00 83.75 111 PRO A CA 1
ATOM 896 C C . PRO A 1 111 ? 17.866 2.201 -13.635 1.00 83.75 111 PRO A C 1
ATOM 898 O O . PRO A 1 111 ? 17.667 1.701 -14.743 1.00 83.75 111 PRO A O 1
ATOM 901 N N . GLY A 1 112 ? 18.560 1.549 -12.699 1.00 86.06 112 GLY A N 1
ATOM 902 C CA . GLY A 1 112 ? 18.902 0.132 -12.817 1.00 86.06 112 GLY A CA 1
ATOM 903 C C . GLY A 1 112 ? 17.696 -0.769 -12.592 1.00 86.06 112 GLY A C 1
ATOM 904 O O . GLY A 1 112 ? 16.806 -0.436 -11.813 1.00 86.06 112 GLY A O 1
ATOM 905 N N . LEU A 1 113 ? 17.683 -1.938 -13.234 1.00 88.06 113 LEU A N 1
ATOM 906 C CA . LEU A 1 113 ? 16.674 -2.981 -13.021 1.00 88.06 113 LEU A CA 1
ATOM 907 C C . LEU A 1 113 ? 16.568 -3.403 -11.543 1.00 88.06 113 LEU A C 1
ATOM 909 O O . LEU A 1 113 ? 15.511 -3.843 -11.092 1.00 88.06 113 LEU A O 1
ATOM 913 N N . GLY A 1 114 ? 17.632 -3.201 -10.759 1.00 86.56 114 GLY A N 1
ATOM 914 C CA . GLY A 1 114 ? 17.649 -3.433 -9.318 1.00 86.56 114 GLY A CA 1
ATOM 915 C C . GLY A 1 114 ? 16.529 -2.720 -8.556 1.00 86.56 114 GLY A C 1
ATOM 916 O O . GLY A 1 114 ? 16.096 -3.241 -7.531 1.00 86.56 114 GLY A O 1
ATOM 917 N N . ILE A 1 115 ? 16.011 -1.584 -9.050 1.00 84.50 115 ILE A N 1
ATOM 918 C CA . ILE A 1 115 ? 14.880 -0.900 -8.402 1.00 84.50 115 ILE A CA 1
ATOM 919 C C . ILE A 1 115 ? 13.583 -1.709 -8.486 1.00 84.50 115 ILE A C 1
ATOM 921 O O . ILE A 1 115 ? 12.809 -1.704 -7.535 1.00 84.50 115 ILE A O 1
ATOM 925 N N . ILE A 1 116 ? 13.368 -2.431 -9.589 1.00 87.56 116 ILE A N 1
ATOM 926 C CA . ILE A 1 116 ? 12.181 -3.265 -9.798 1.00 87.56 116 ILE A CA 1
ATOM 927 C C . ILE A 1 116 ? 12.258 -4.493 -8.903 1.00 87.56 116 ILE A C 1
ATOM 929 O O . ILE A 1 116 ? 11.317 -4.781 -8.173 1.00 87.56 116 ILE A O 1
ATOM 933 N N . VAL A 1 117 ? 13.419 -5.153 -8.865 1.00 88.00 117 VAL A N 1
ATOM 934 C CA . VAL A 1 117 ? 13.661 -6.285 -7.956 1.00 88.00 117 VAL A CA 1
ATOM 935 C C . VAL A 1 117 ? 13.453 -5.867 -6.499 1.00 88.00 117 VAL A C 1
ATOM 937 O O . VAL A 1 117 ? 12.797 -6.570 -5.731 1.00 88.00 117 VAL A O 1
ATOM 940 N N . TYR A 1 118 ? 13.975 -4.698 -6.121 1.00 85.62 118 TYR A N 1
ATOM 941 C CA . TYR A 1 118 ? 13.776 -4.143 -4.789 1.00 85.62 118 TYR A CA 1
ATOM 942 C C . TYR A 1 118 ? 12.295 -3.850 -4.504 1.00 85.62 118 TYR A C 1
ATOM 944 O O . TYR A 1 118 ? 11.802 -4.231 -3.445 1.00 85.62 118 TYR A O 1
ATOM 952 N N . LEU A 1 119 ? 11.576 -3.223 -5.442 1.00 87.38 119 LEU A N 1
ATOM 953 C CA . LEU A 1 119 ? 10.156 -2.910 -5.291 1.00 87.38 119 LEU A CA 1
ATOM 954 C C . LEU A 1 119 ? 9.298 -4.174 -5.160 1.00 87.38 119 LEU A C 1
ATOM 956 O O . LEU A 1 119 ? 8.401 -4.198 -4.323 1.00 87.38 119 LEU A O 1
ATOM 960 N N . LEU A 1 120 ? 9.589 -5.223 -5.932 1.00 89.88 120 LEU A N 1
ATOM 961 C CA . LEU A 1 120 ? 8.909 -6.517 -5.840 1.00 89.88 120 LEU A CA 1
ATOM 962 C C . LEU A 1 120 ? 9.150 -7.171 -4.474 1.00 89.88 120 LEU A C 1
ATOM 964 O O . LEU A 1 120 ? 8.194 -7.543 -3.796 1.00 89.88 120 LEU A O 1
ATOM 968 N N . LYS A 1 121 ? 10.413 -7.237 -4.023 1.00 89.31 121 LYS A N 1
ATOM 969 C CA . LYS A 1 121 ? 10.777 -7.756 -2.690 1.00 89.31 121 LYS A CA 1
ATOM 970 C C . LYS A 1 121 ? 10.058 -6.979 -1.585 1.00 89.31 121 LYS A C 1
ATOM 972 O O . LYS A 1 121 ? 9.498 -7.577 -0.670 1.00 89.31 121 LYS A O 1
ATOM 977 N N . GLN A 1 122 ? 10.061 -5.651 -1.675 1.00 86.75 122 GLN A N 1
ATOM 978 C CA . GLN A 1 122 ? 9.422 -4.783 -0.692 1.00 86.75 122 GLN A CA 1
ATOM 979 C C . GLN A 1 122 ? 7.899 -4.952 -0.697 1.00 86.75 122 GLN A C 1
ATOM 981 O O . GLN A 1 122 ? 7.314 -5.154 0.361 1.00 86.75 122 GLN A O 1
ATOM 986 N N . SER A 1 123 ? 7.267 -4.953 -1.871 1.00 90.19 123 SER A N 1
ATOM 987 C CA . SER A 1 123 ? 5.814 -5.100 -2.006 1.00 90.19 123 SER A CA 1
ATOM 988 C C . SER A 1 123 ? 5.330 -6.460 -1.514 1.00 90.19 123 SER A C 1
ATOM 990 O O . SER A 1 123 ? 4.271 -6.526 -0.897 1.00 90.19 123 SER A O 1
ATOM 992 N N . ALA A 1 124 ? 6.115 -7.525 -1.716 1.00 91.94 124 ALA A N 1
ATOM 993 C CA . ALA A 1 124 ? 5.831 -8.848 -1.167 1.00 91.94 124 ALA A CA 1
ATOM 994 C C . ALA A 1 124 ? 5.915 -8.868 0.369 1.00 91.94 124 ALA A C 1
ATOM 996 O O . ALA A 1 124 ? 5.027 -9.406 1.026 1.00 91.94 124 ALA A O 1
ATOM 997 N N . ASN A 1 125 ? 6.938 -8.240 0.958 1.00 90.19 125 ASN A N 1
ATOM 998 C CA . ASN A 1 125 ? 7.047 -8.123 2.417 1.00 90.19 125 ASN A CA 1
ATOM 999 C C . ASN A 1 125 ? 5.893 -7.301 3.011 1.00 90.19 125 ASN A C 1
ATOM 1001 O O . ASN A 1 125 ? 5.268 -7.708 3.993 1.00 90.19 125 ASN A O 1
ATOM 1005 N N . ASP A 1 126 ? 5.594 -6.158 2.394 1.00 90.94 126 ASP A N 1
ATOM 1006 C CA . ASP A 1 126 ? 4.532 -5.259 2.835 1.00 90.94 126 ASP A CA 1
ATOM 1007 C C . ASP A 1 126 ? 3.153 -5.918 2.680 1.00 90.94 126 ASP A C 1
ATOM 1009 O O . ASP A 1 126 ? 2.306 -5.764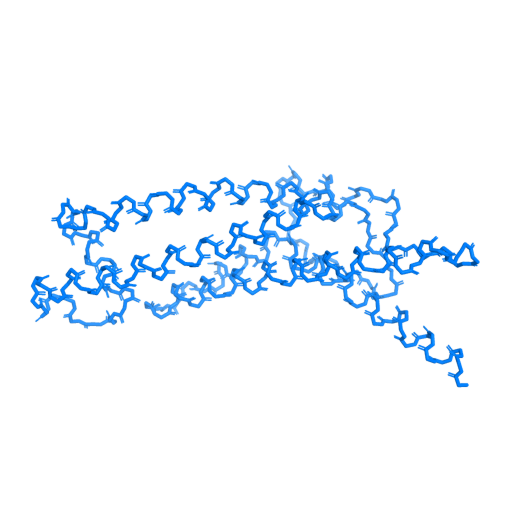 3.559 1.00 90.94 126 ASP A O 1
ATOM 1013 N N . PHE A 1 127 ? 2.947 -6.737 1.641 1.00 94.31 127 PHE A N 1
ATOM 1014 C CA . PHE A 1 127 ? 1.718 -7.507 1.442 1.00 94.31 127 PHE A CA 1
ATOM 1015 C C . PHE A 1 127 ? 1.374 -8.366 2.663 1.00 94.31 127 PHE A C 1
ATOM 1017 O O . PHE A 1 127 ? 0.261 -8.270 3.181 1.00 94.31 127 PHE A O 1
ATOM 1024 N N . PHE A 1 128 ? 2.322 -9.161 3.170 1.00 93.94 128 PHE A N 1
ATOM 1025 C CA . PHE A 1 128 ? 2.075 -10.000 4.348 1.00 93.94 128 PHE A CA 1
ATOM 1026 C C . PHE A 1 128 ? 1.770 -9.158 5.592 1.00 93.94 128 PHE A C 1
ATOM 1028 O O . PHE A 1 128 ? 0.824 -9.456 6.321 1.00 93.94 128 PHE A O 1
ATOM 1035 N N . SER A 1 129 ? 2.496 -8.053 5.791 1.00 92.56 129 SER A N 1
ATOM 1036 C CA . SER A 1 129 ? 2.239 -7.133 6.904 1.00 92.56 129 SER A CA 1
ATOM 1037 C C . SER A 1 129 ? 0.839 -6.506 6.833 1.00 92.56 129 SER A C 1
ATOM 1039 O O . SER A 1 129 ? 0.109 -6.472 7.831 1.00 92.56 129 SER A O 1
ATOM 1041 N N . TYR A 1 130 ? 0.422 -6.045 5.651 1.00 94.69 130 TYR A N 1
ATOM 1042 C CA . TYR A 1 130 ? -0.912 -5.489 5.437 1.00 94.69 130 TYR A CA 1
ATOM 1043 C C . TYR A 1 130 ? -2.004 -6.544 5.580 1.00 94.69 130 TYR A C 1
ATOM 1045 O O . TYR A 1 130 ? -3.066 -6.231 6.118 1.00 94.69 130 TYR A O 1
ATOM 1053 N N . TYR A 1 131 ? -1.745 -7.780 5.155 1.00 97.00 131 TYR A N 1
ATOM 1054 C CA . TYR A 1 131 ? -2.680 -8.895 5.267 1.00 97.00 131 TYR A CA 1
ATOM 1055 C C . TYR A 1 131 ? -2.946 -9.249 6.730 1.00 97.00 131 TYR A C 1
ATOM 1057 O O . TYR A 1 131 ? -4.105 -9.303 7.154 1.00 97.00 131 TYR A O 1
ATOM 1065 N N . ASP A 1 132 ? -1.886 -9.395 7.526 1.00 97.31 132 ASP A N 1
ATOM 1066 C CA . ASP A 1 132 ? -2.004 -9.663 8.957 1.00 97.31 132 ASP A CA 1
ATOM 1067 C C . ASP A 1 132 ? -2.726 -8.522 9.677 1.00 97.31 132 ASP A C 1
ATOM 1069 O O . ASP A 1 132 ? -3.665 -8.762 10.441 1.00 97.31 132 ASP A O 1
ATOM 1073 N N . SER A 1 133 ? -2.358 -7.269 9.383 1.00 95.62 133 SER A N 1
ATOM 1074 C CA . SER A 1 133 ? -3.024 -6.090 9.948 1.00 95.62 133 SER A CA 1
ATOM 1075 C C . SER A 1 133 ? -4.506 -6.028 9.565 1.00 95.62 133 SER A C 1
ATOM 1077 O O . SER A 1 133 ? -5.362 -5.789 10.419 1.00 95.62 133 SER A O 1
ATOM 1079 N N . HIS A 1 134 ? -4.842 -6.285 8.299 1.00 97.81 134 HIS A N 1
ATOM 1080 C CA . HIS A 1 134 ? -6.221 -6.332 7.819 1.00 97.81 134 HIS A CA 1
ATOM 1081 C C . HIS A 1 134 ? -7.025 -7.401 8.565 1.00 97.81 134 HIS A C 1
ATOM 1083 O O . HIS A 1 134 ? -8.083 -7.102 9.122 1.00 97.81 134 HIS A O 1
ATOM 1089 N N . ARG A 1 135 ? -6.498 -8.630 8.647 1.00 98.19 135 ARG A N 1
ATOM 1090 C CA . ARG A 1 135 ? -7.136 -9.749 9.354 1.00 98.19 135 ARG A CA 1
ATOM 1091 C C . ARG A 1 135 ? -7.354 -9.439 10.835 1.00 98.19 135 ARG A C 1
ATOM 1093 O O . ARG A 1 135 ? -8.435 -9.704 11.360 1.00 98.19 135 ARG A O 1
ATOM 1100 N N . GLN A 1 136 ? -6.363 -8.847 11.502 1.00 97.38 136 GLN A N 1
ATOM 1101 C CA . GLN A 1 136 ? -6.487 -8.415 12.896 1.00 97.38 136 GLN A CA 1
ATOM 1102 C C . GLN A 1 136 ? -7.573 -7.345 13.064 1.00 97.38 136 GLN A C 1
ATOM 1104 O O . GLN A 1 136 ? -8.409 -7.469 13.955 1.00 97.38 136 GLN A O 1
ATOM 1109 N N . ASN A 1 137 ? -7.618 -6.329 12.197 1.00 97.12 137 ASN A N 1
ATOM 1110 C CA . ASN A 1 137 ? -8.625 -5.267 12.276 1.00 97.12 137 ASN A CA 1
ATOM 1111 C C . ASN A 1 137 ? -10.050 -5.780 12.015 1.00 97.12 137 ASN A C 1
ATOM 1113 O O . ASN A 1 137 ? -10.987 -5.331 12.675 1.00 97.12 137 ASN A O 1
ATOM 1117 N N . VAL A 1 138 ? -10.223 -6.747 11.106 1.00 98.19 138 VAL A N 1
ATOM 1118 C CA . VAL A 1 138 ? -11.513 -7.426 10.885 1.00 98.19 138 VAL A CA 1
ATOM 1119 C C . VAL A 1 138 ? -11.955 -8.175 12.143 1.00 98.19 138 VAL A C 1
ATOM 1121 O O . VAL A 1 138 ? -13.095 -8.013 12.574 1.00 98.19 138 VAL A O 1
ATOM 1124 N N . ASN A 1 139 ? -11.052 -8.935 12.770 1.00 97.88 139 ASN A N 1
ATOM 1125 C CA . ASN A 1 139 ? -11.345 -9.641 14.020 1.00 97.88 139 ASN A CA 1
ATOM 1126 C C . ASN A 1 139 ? -11.743 -8.658 15.141 1.00 97.88 139 ASN A C 1
ATOM 1128 O O . ASN A 1 139 ? -12.766 -8.836 15.802 1.00 97.88 139 ASN A O 1
ATOM 1132 N N . LYS A 1 140 ? -10.999 -7.554 15.291 1.00 97.62 140 LYS A N 1
ATOM 1133 C CA . LYS A 1 140 ? -11.326 -6.480 16.243 1.00 97.62 140 LYS A CA 1
ATOM 1134 C C . LYS A 1 140 ? -12.701 -5.865 15.982 1.00 97.62 140 LYS A C 1
ATOM 1136 O O . LYS A 1 140 ? -13.421 -5.571 16.927 1.00 97.62 140 LYS A O 1
ATOM 1141 N N . LEU A 1 141 ? -13.087 -5.676 14.718 1.00 97.56 141 LEU A N 1
ATOM 1142 C CA . LEU A 1 141 ? -14.401 -5.128 14.368 1.00 97.56 141 LEU A CA 1
ATOM 1143 C C . LEU A 1 141 ? -15.538 -6.087 14.745 1.00 97.56 141 LEU A C 1
ATOM 1145 O O . LEU A 1 141 ? -16.567 -5.634 15.246 1.00 97.56 141 LEU A O 1
ATOM 1149 N N . GLN A 1 142 ? -15.344 -7.390 14.523 1.00 96.94 142 GLN A N 1
ATOM 1150 C CA . GLN A 1 142 ? -16.313 -8.430 14.885 1.00 96.94 142 GLN A CA 1
ATOM 1151 C C . GLN A 1 142 ? -16.490 -8.545 16.404 1.00 96.94 142 GLN A C 1
ATOM 1153 O O . GLN A 1 142 ? -17.610 -8.719 16.873 1.00 96.94 142 GLN A O 1
ATOM 1158 N N . ASN A 1 143 ? -15.404 -8.374 17.162 1.00 96.75 143 ASN A N 1
ATOM 1159 C CA . ASN A 1 143 ? -15.370 -8.552 18.615 1.00 96.75 143 ASN A CA 1
ATOM 1160 C C . ASN A 1 143 ? -15.184 -7.234 19.384 1.00 96.75 143 ASN A C 1
ATOM 1162 O O . ASN A 1 143 ? -14.635 -7.227 20.481 1.00 96.75 143 ASN A O 1
ATOM 1166 N N . VAL A 1 144 ? -15.638 -6.104 18.830 1.00 96.06 144 VAL A N 1
ATOM 1167 C CA . VAL A 1 144 ? -15.315 -4.772 19.377 1.00 96.06 144 VAL A CA 1
ATOM 1168 C C . VAL A 1 144 ? -15.782 -4.572 20.823 1.00 96.06 144 VAL A C 1
ATOM 1170 O O . VAL A 1 144 ? -15.145 -3.861 21.588 1.00 96.06 144 VAL A O 1
ATOM 1173 N N . GLU A 1 145 ? -16.880 -5.211 21.221 1.00 93.38 145 GLU A N 1
ATOM 1174 C CA . GLU A 1 145 ? -17.424 -5.111 22.582 1.00 93.38 145 GLU A CA 1
ATOM 1175 C C . GLU A 1 145 ? -16.578 -5.878 23.609 1.00 93.38 145 GLU A C 1
ATOM 1177 O O . GLU A 1 145 ? -16.639 -5.576 24.797 1.00 93.38 145 GLU A O 1
ATOM 1182 N N . GLN A 1 146 ? -15.756 -6.826 23.144 1.00 94.88 146 GLN A N 1
ATOM 1183 C CA . GLN A 1 146 ? -14.856 -7.652 23.953 1.00 94.88 146 GLN A CA 1
ATOM 1184 C C . GLN A 1 146 ? -13.429 -7.085 24.016 1.00 94.88 146 GLN A C 1
ATOM 1186 O O . GLN A 1 146 ? -12.574 -7.657 24.692 1.00 94.88 146 GLN A O 1
ATOM 1191 N N . LEU A 1 147 ? -13.147 -5.989 23.302 1.00 95.69 147 LEU A N 1
ATOM 1192 C CA . LEU A 1 147 ? -11.824 -5.371 23.318 1.00 95.69 147 LEU A CA 1
ATOM 1193 C C . LEU A 1 147 ? -11.527 -4.727 24.681 1.00 95.69 147 LEU A C 1
ATOM 1195 O O . LEU A 1 147 ? -12.442 -4.209 25.332 1.00 95.69 147 LEU A O 1
ATOM 1199 N N . PRO A 1 148 ? -10.247 -4.689 25.094 1.00 95.38 148 PRO A N 1
ATOM 1200 C CA . PRO A 1 148 ? -9.830 -3.960 26.280 1.00 95.38 148 PRO A CA 1
ATOM 1201 C C . PRO A 1 148 ? -10.276 -2.487 26.231 1.00 95.38 148 PRO A C 1
ATOM 1203 O O . PRO A 1 148 ? -10.211 -1.863 25.165 1.00 95.38 148 PRO A O 1
ATOM 1206 N N . PRO A 1 149 ? -10.667 -1.886 27.372 1.00 91.62 149 PRO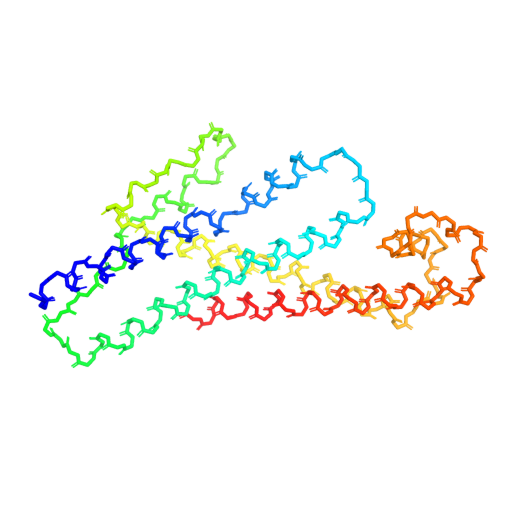 A N 1
ATOM 1207 C CA . PRO A 1 149 ? -11.051 -0.473 27.438 1.00 91.62 149 PRO A CA 1
ATOM 1208 C C . PRO A 1 149 ? -9.983 0.469 26.868 1.00 91.62 149 PRO A C 1
ATOM 1210 O O . PRO A 1 149 ? -10.316 1.460 26.215 1.00 91.62 149 PRO A O 1
ATOM 1213 N N . GLU A 1 150 ? -8.714 0.106 27.046 1.00 91.75 150 GLU A N 1
ATOM 1214 C CA . GLU A 1 150 ? -7.559 0.896 26.616 1.00 91.75 150 GLU A CA 1
ATOM 1215 C C . GLU A 1 150 ? -7.446 0.917 25.094 1.00 91.75 150 GLU A C 1
ATOM 1217 O O . GLU A 1 150 ? -7.259 1.972 24.493 1.00 91.75 150 GLU A O 1
ATOM 1222 N N . GLU A 1 151 ? -7.699 -0.221 24.453 1.00 93.00 151 GLU A N 1
ATOM 1223 C CA . GLU A 1 151 ? -7.714 -0.321 22.998 1.00 93.00 151 GLU A CA 1
ATOM 1224 C C . GLU A 1 151 ? -8.903 0.444 22.392 1.00 93.00 151 GLU A C 1
ATOM 1226 O O . GLU A 1 151 ? -8.764 1.151 21.391 1.00 93.00 151 GLU A O 1
ATOM 1231 N N . ILE A 1 152 ? -10.079 0.384 23.028 1.00 93.69 152 ILE A N 1
ATOM 1232 C CA . ILE A 1 152 ? -11.235 1.202 22.631 1.00 93.69 152 ILE A CA 1
ATOM 1233 C C . ILE A 1 152 ? -10.922 2.693 22.771 1.00 93.69 152 ILE A C 1
ATOM 1235 O O . ILE A 1 152 ? -11.298 3.488 21.901 1.00 93.69 152 ILE A O 1
ATOM 1239 N N . LYS A 1 153 ? -10.226 3.082 23.844 1.00 90.81 153 LYS A N 1
ATOM 1240 C CA . LYS A 1 153 ? -9.802 4.463 24.076 1.00 90.81 153 LYS A CA 1
ATOM 1241 C C . LYS A 1 153 ? -8.863 4.939 22.970 1.00 90.81 153 LYS A C 1
ATOM 1243 O O . LYS A 1 153 ? -9.131 5.997 22.402 1.00 90.81 153 LYS A O 1
ATOM 1248 N N . GLU A 1 154 ? -7.852 4.155 22.606 1.00 89.31 154 GLU A N 1
ATOM 1249 C CA . GLU A 1 154 ? -6.926 4.464 21.506 1.00 89.31 154 GLU A CA 1
ATOM 1250 C C . GLU A 1 154 ? -7.654 4.618 20.161 1.00 89.31 154 GLU A C 1
ATOM 1252 O O . GLU A 1 154 ? -7.467 5.606 19.441 1.00 89.31 154 GLU A O 1
ATOM 1257 N N . LEU A 1 155 ? -8.564 3.689 19.840 1.00 90.75 155 LEU A N 1
ATOM 1258 C CA . LEU A 1 155 ? -9.372 3.760 18.620 1.00 90.75 155 LEU A CA 1
ATOM 1259 C C . LEU A 1 155 ? -10.229 5.032 18.580 1.00 90.75 155 LEU A C 1
ATOM 1261 O O . LEU A 1 155 ? -10.327 5.671 17.531 1.00 90.75 155 LEU A O 1
ATOM 1265 N N . CYS A 1 156 ? -10.811 5.439 19.708 1.00 90.50 156 CYS A N 1
ATOM 1266 C CA . CYS A 1 156 ? -11.593 6.672 19.800 1.00 90.50 156 CYS A CA 1
ATOM 1267 C C . CYS A 1 156 ? -10.723 7.932 19.714 1.00 90.50 156 CYS A C 1
ATOM 1269 O O . CYS A 1 156 ? -11.110 8.876 19.026 1.00 90.50 156 CYS A O 1
ATOM 1271 N N . GLN A 1 157 ? -9.556 7.952 20.366 1.00 87.31 157 GLN A N 1
ATOM 1272 C CA . GLN A 1 157 ? -8.628 9.091 20.350 1.00 87.31 157 GLN A CA 1
ATOM 1273 C C . GLN A 1 157 ? -8.154 9.423 18.932 1.00 87.31 157 GLN A C 1
ATOM 1275 O O . GLN A 1 157 ? -8.018 10.590 18.578 1.00 87.31 157 GLN A O 1
ATOM 1280 N N . SER A 1 158 ? -8.004 8.409 18.077 1.00 80.19 158 SER A N 1
ATOM 1281 C CA . SER A 1 158 ? -7.677 8.608 16.657 1.00 80.19 158 SER A CA 1
ATOM 1282 C C . SER A 1 158 ? -8.796 9.265 15.826 1.00 80.19 158 SER A C 1
ATOM 1284 O O . SER A 1 158 ? -8.590 9.613 14.662 1.00 80.19 158 SER A O 1
ATOM 1286 N N . VAL A 1 159 ? -10.000 9.410 16.393 1.00 81.06 159 VAL A N 1
ATOM 1287 C CA . VAL A 1 159 ? -11.162 10.048 15.753 1.00 81.06 159 VAL A CA 1
ATOM 1288 C C . VAL A 1 159 ? -11.516 11.374 16.422 1.00 81.06 159 VAL A C 1
ATOM 1290 O O . VAL A 1 159 ? -11.898 12.315 15.729 1.00 81.06 159 VAL A O 1
ATOM 1293 N N . ILE A 1 160 ? -11.402 11.455 17.749 1.00 79.31 160 ILE A N 1
ATOM 1294 C CA . ILE A 1 160 ? -11.666 12.658 18.540 1.00 79.31 160 ILE A CA 1
ATOM 1295 C C . ILE A 1 160 ? -10.463 12.978 19.434 1.00 79.31 160 ILE A C 1
ATOM 1297 O O . ILE A 1 160 ? -10.082 12.198 20.300 1.00 79.31 160 ILE A O 1
ATOM 1301 N N . LEU A 1 161 ? -9.888 14.165 19.233 1.00 67.25 161 LEU A N 1
ATOM 1302 C CA . LEU A 1 161 ? -8.639 14.607 19.869 1.00 67.25 161 LEU A CA 1
ATOM 1303 C C . LEU A 1 161 ? -8.747 14.770 21.395 1.00 67.25 161 LEU A C 1
ATOM 1305 O O . LEU A 1 161 ? -7.768 14.589 22.111 1.00 67.25 161 LEU A O 1
ATOM 1309 N N . ALA A 1 162 ? -9.934 15.099 21.910 1.00 72.00 162 ALA A N 1
ATOM 1310 C CA . ALA A 1 162 ? -10.168 15.305 23.335 1.00 72.00 162 ALA A CA 1
ATOM 1311 C C . ALA A 1 162 ? -11.571 14.842 23.747 1.00 72.00 162 ALA A C 1
ATOM 1313 O O . ALA A 1 162 ? -12.508 14.844 22.951 1.00 72.00 162 ALA A O 1
ATOM 1314 N N . GLY A 1 163 ? -11.729 14.476 25.022 1.00 77.12 163 GLY A N 1
ATOM 1315 C CA . GLY A 1 163 ? -13.039 14.145 25.590 1.00 77.12 163 GLY A CA 1
ATOM 1316 C C . GLY A 1 163 ? -13.515 12.712 25.346 1.00 77.12 163 GLY A C 1
ATOM 1317 O O . GLY A 1 163 ? -14.687 12.436 25.577 1.00 77.12 163 GLY A O 1
ATOM 1318 N N . VAL A 1 164 ? -12.628 11.785 24.963 1.00 80.75 164 VAL A N 1
ATOM 1319 C CA . VAL A 1 164 ? -12.961 10.348 24.892 1.00 80.75 164 VAL A CA 1
ATOM 1320 C C . VAL A 1 164 ? -13.502 9.837 26.228 1.00 80.75 164 VAL A C 1
ATOM 1322 O O . VAL A 1 164 ? -14.459 9.075 26.258 1.00 80.75 164 VAL A O 1
ATOM 1325 N N . ASP A 1 165 ? -12.962 10.305 27.352 1.00 82.75 165 ASP A N 1
ATOM 1326 C CA . ASP A 1 165 ? -13.453 9.906 28.676 1.00 82.75 165 ASP A CA 1
ATOM 1327 C C . ASP A 1 165 ? -14.822 10.526 29.031 1.00 82.75 165 ASP A C 1
ATOM 1329 O O . ASP A 1 165 ? -15.471 10.067 29.964 1.00 82.75 165 ASP A O 1
ATOM 1333 N N . LYS A 1 166 ? -15.291 11.529 28.270 1.00 87.00 166 LYS A N 1
ATOM 1334 C CA . LYS A 1 166 ? -16.559 12.248 28.499 1.00 87.00 166 LYS A CA 1
ATOM 1335 C C . LYS A 1 166 ? -17.738 11.693 27.692 1.00 87.00 166 LYS A C 1
ATOM 1337 O O . LYS A 1 166 ? -18.872 12.095 27.936 1.00 87.00 166 LYS A O 1
ATOM 1342 N N . ILE A 1 167 ? -17.482 10.816 26.721 1.00 88.62 167 ILE A N 1
ATOM 1343 C CA . ILE A 1 167 ? -18.520 10.222 25.868 1.00 88.62 167 ILE A CA 1
ATOM 1344 C C . ILE A 1 167 ? -19.021 8.892 26.433 1.00 88.62 167 ILE A C 1
ATOM 1346 O O . ILE A 1 167 ? -18.294 8.176 27.129 1.00 88.62 167 ILE A O 1
ATOM 1350 N N . SER A 1 168 ? -20.272 8.550 26.116 1.00 91.38 168 SER A N 1
ATOM 1351 C CA . SER A 1 168 ? -20.890 7.316 26.603 1.00 91.38 168 SER A CA 1
ATOM 1352 C C . SER A 1 168 ? -20.204 6.073 26.032 1.00 91.38 168 SER A C 1
ATOM 1354 O O . SER A 1 168 ? -19.614 6.105 24.950 1.00 91.38 168 SER A O 1
ATOM 1356 N N . THR A 1 169 ? -20.322 4.940 26.723 1.00 90.75 169 THR A N 1
ATOM 1357 C CA . THR A 1 169 ? -19.766 3.658 26.262 1.00 90.75 169 THR A CA 1
ATOM 1358 C C . THR A 1 169 ? -20.284 3.279 24.870 1.00 90.75 169 THR A C 1
ATOM 1360 O O . THR A 1 169 ? -19.509 2.883 24.003 1.00 90.75 169 THR A O 1
ATOM 1363 N N . THR A 1 170 ? -21.572 3.505 24.599 1.00 92.75 170 THR A N 1
ATOM 1364 C CA . THR A 1 170 ? -22.168 3.290 23.273 1.00 92.75 170 THR A CA 1
ATOM 1365 C C . THR A 1 170 ? -21.514 4.167 22.202 1.00 92.75 170 THR A C 1
ATOM 1367 O O . THR A 1 170 ? -21.205 3.686 21.113 1.00 92.75 170 THR A O 1
ATOM 1370 N N . GLN A 1 171 ? -21.249 5.443 22.506 1.00 92.56 171 GLN A N 1
ATOM 1371 C CA . GLN A 1 171 ? -20.553 6.348 21.587 1.00 92.56 171 GLN A CA 1
ATOM 1372 C C . GLN A 1 171 ? -19.109 5.897 21.338 1.00 92.56 171 GLN A C 1
ATOM 1374 O O . GLN A 1 171 ? -18.664 5.924 20.189 1.00 92.56 171 GLN A O 1
ATOM 1379 N N . LYS A 1 172 ? -18.403 5.418 22.372 1.00 93.25 172 LYS A N 1
ATOM 1380 C CA . LYS A 1 172 ? -17.052 4.851 22.232 1.00 93.25 172 LYS A CA 1
ATOM 1381 C C . LYS A 1 172 ? -17.044 3.673 21.258 1.00 93.25 172 LYS A C 1
ATOM 1383 O O . LYS A 1 172 ? -16.258 3.670 20.315 1.00 93.25 172 LYS A O 1
ATOM 1388 N N . TYR A 1 173 ? -17.967 2.721 21.402 1.00 95.25 173 TYR A N 1
ATOM 1389 C CA . TYR A 1 173 ? -18.048 1.588 20.476 1.00 95.25 173 TYR A CA 1
ATOM 1390 C C . TYR A 1 173 ? -18.373 2.010 19.040 1.00 95.25 173 TYR A C 1
ATOM 1392 O O . TYR A 1 173 ? -17.779 1.482 18.102 1.00 95.25 173 TYR A O 1
ATOM 1400 N N . ILE A 1 174 ? -19.266 2.984 18.837 1.00 94.31 174 ILE A N 1
ATOM 1401 C CA . ILE A 1 174 ? -19.576 3.503 17.494 1.00 94.31 174 ILE A CA 1
ATOM 1402 C C . ILE A 1 174 ? -18.331 4.129 16.847 1.00 94.31 174 ILE A C 1
ATOM 1404 O O . ILE A 1 174 ? -18.033 3.851 15.682 1.00 94.31 174 ILE A O 1
ATOM 1408 N N . LEU A 1 175 ? -17.582 4.949 17.590 1.00 93.50 175 LEU A N 1
ATOM 1409 C CA . LEU A 1 175 ? -16.351 5.568 17.092 1.00 93.50 175 LEU A CA 1
ATOM 1410 C C . LEU A 1 175 ? -15.260 4.529 16.813 1.00 93.50 175 LEU A C 1
ATOM 1412 O O . LEU A 1 175 ? -14.628 4.592 15.757 1.00 93.50 175 LEU A O 1
ATOM 1416 N N . ALA A 1 176 ? -15.095 3.542 17.695 1.00 94.25 176 ALA A N 1
ATOM 1417 C CA . ALA A 1 176 ? -14.152 2.446 17.512 1.00 94.25 176 ALA A CA 1
ATOM 1418 C C . ALA A 1 176 ? -14.479 1.618 16.258 1.00 94.25 176 ALA A C 1
ATOM 1420 O O . ALA A 1 176 ? -13.607 1.430 15.409 1.00 94.25 176 ALA A O 1
ATOM 1421 N N . LYS A 1 177 ? -15.749 1.220 16.066 1.00 96.00 177 LYS A N 1
ATOM 1422 C CA . LYS A 1 177 ? -16.214 0.546 14.838 1.00 96.00 177 LYS A CA 1
ATOM 1423 C C . LYS A 1 177 ? -15.907 1.393 13.601 1.00 96.00 177 LYS A C 1
ATOM 1425 O O . LYS A 1 177 ? -15.346 0.890 12.630 1.00 96.00 177 LYS A O 1
ATOM 1430 N N . ARG A 1 178 ? -16.208 2.698 13.640 1.00 94.06 178 ARG A N 1
ATOM 1431 C CA . ARG A 1 178 ? -15.931 3.617 12.524 1.00 94.06 178 ARG A CA 1
ATOM 1432 C C . ARG A 1 178 ? -14.437 3.705 12.205 1.00 94.06 178 ARG A C 1
ATOM 1434 O O . ARG A 1 178 ? -14.077 3.731 11.027 1.00 94.06 178 ARG A O 1
ATOM 1441 N N . ARG A 1 179 ? -13.566 3.753 13.219 1.00 92.81 179 ARG A N 1
ATOM 1442 C CA . ARG A 1 179 ? -12.109 3.751 13.019 1.00 92.81 179 ARG A CA 1
ATOM 1443 C C . ARG A 1 179 ? -11.634 2.436 12.412 1.00 92.81 179 ARG A C 1
ATOM 1445 O O . ARG A 1 179 ? -10.890 2.472 11.437 1.00 92.81 179 ARG A O 1
ATOM 1452 N N . LEU A 1 180 ? -12.092 1.303 12.937 1.00 95.62 180 LEU A N 1
ATOM 1453 C CA . LEU A 1 180 ? -11.728 -0.021 12.432 1.00 95.62 180 LEU A CA 1
ATOM 1454 C C . LEU A 1 180 ? -12.125 -0.197 10.964 1.00 95.62 180 LEU A C 1
ATOM 1456 O O . LEU A 1 180 ? -11.304 -0.641 10.172 1.00 95.62 180 LEU A O 1
ATOM 1460 N N . VAL A 1 181 ? -13.319 0.250 10.559 1.00 96.19 181 VAL A N 1
ATOM 1461 C CA . VAL A 1 181 ? -13.733 0.231 9.143 1.00 96.19 181 VAL A CA 1
ATOM 1462 C C . VAL A 1 181 ? -12.775 1.039 8.260 1.00 96.19 181 VAL A C 1
ATOM 1464 O O . VAL A 1 181 ? -12.407 0.585 7.178 1.00 96.19 181 VAL A O 1
ATOM 1467 N N . LYS A 1 182 ? -12.323 2.218 8.711 1.00 93.38 182 LYS A N 1
ATOM 1468 C CA . LYS A 1 182 ? -11.325 3.006 7.966 1.00 93.38 182 LYS A CA 1
ATOM 1469 C C . LYS A 1 182 ? -9.995 2.263 7.828 1.00 93.38 182 LYS A C 1
ATOM 1471 O O . LYS A 1 182 ? -9.448 2.231 6.730 1.00 93.38 182 LYS A O 1
ATOM 1476 N N . LEU A 1 183 ? -9.506 1.655 8.910 1.00 93.50 183 LEU A N 1
ATOM 1477 C CA . LEU A 1 183 ? -8.262 0.879 8.913 1.00 93.50 183 LEU A CA 1
ATOM 1478 C C . LEU A 1 183 ? -8.346 -0.336 7.980 1.00 93.50 183 LEU A C 1
ATOM 1480 O O . LEU A 1 183 ? -7.435 -0.563 7.191 1.00 93.50 183 LEU A O 1
ATOM 1484 N N . ILE A 1 184 ? -9.456 -1.076 8.022 1.00 96.50 184 ILE A N 1
ATOM 1485 C CA . ILE A 1 184 ? -9.720 -2.217 7.135 1.00 96.50 184 ILE A CA 1
ATOM 1486 C C . ILE A 1 184 ? -9.680 -1.763 5.674 1.00 96.50 184 ILE A C 1
ATOM 1488 O O . ILE A 1 184 ? -8.914 -2.306 4.882 1.00 96.50 184 ILE A O 1
ATOM 1492 N N . ASN A 1 185 ? -10.432 -0.715 5.328 1.00 96.06 185 ASN A N 1
ATOM 1493 C CA . ASN A 1 185 ? -10.475 -0.200 3.959 1.00 96.06 185 ASN A CA 1
ATOM 1494 C C . ASN A 1 185 ? -9.112 0.318 3.480 1.00 96.06 185 ASN A C 1
ATOM 1496 O O . ASN A 1 185 ? -8.761 0.129 2.318 1.00 96.06 185 ASN A O 1
ATOM 1500 N N . ASN A 1 186 ? -8.336 0.968 4.351 1.00 94.69 186 ASN A N 1
ATOM 1501 C CA . ASN A 1 186 ? -6.984 1.411 4.017 1.00 94.69 186 ASN A CA 1
ATOM 1502 C C . ASN A 1 186 ? -6.065 0.213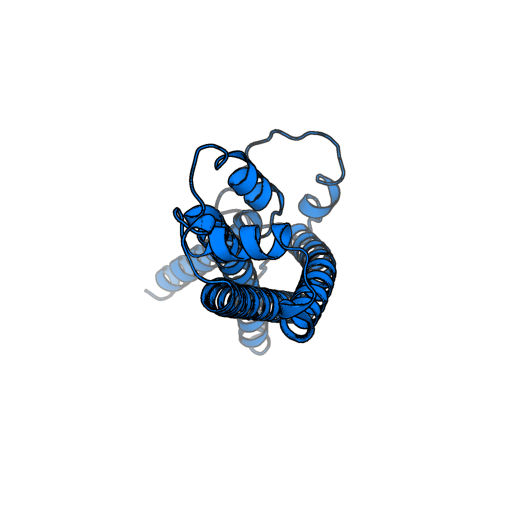 3.716 1.00 94.69 186 ASN A C 1
ATOM 1504 O O . ASN A 1 186 ? -5.445 0.179 2.654 1.00 94.69 186 ASN A O 1
ATOM 1508 N N . ARG A 1 187 ? -6.047 -0.810 4.583 1.00 96.12 187 ARG A N 1
ATOM 1509 C CA . ARG A 1 187 ? -5.230 -2.016 4.369 1.00 96.12 187 ARG A CA 1
ATOM 1510 C C . ARG A 1 187 ? -5.660 -2.798 3.130 1.00 96.12 187 ARG A C 1
ATOM 1512 O O . ARG A 1 187 ? -4.797 -3.270 2.403 1.00 96.12 187 ARG A O 1
ATOM 1519 N N . ALA A 1 188 ? -6.958 -2.870 2.838 1.00 97.25 188 ALA A N 1
ATOM 1520 C CA . ALA A 1 188 ? -7.464 -3.492 1.615 1.00 97.25 188 ALA A CA 1
ATOM 1521 C C . ALA A 1 188 ? -6.949 -2.790 0.345 1.00 97.25 188 ALA A C 1
ATOM 1523 O O . ALA A 1 188 ? -6.531 -3.456 -0.601 1.00 97.25 188 ALA A O 1
ATOM 1524 N N . LYS A 1 189 ? -6.908 -1.449 0.331 1.00 97.06 189 LYS A N 1
ATOM 1525 C CA . LYS A 1 189 ? -6.324 -0.691 -0.789 1.00 97.06 189 LYS A CA 1
ATOM 1526 C C . LYS A 1 189 ? -4.827 -0.959 -0.937 1.00 97.06 189 LYS A C 1
ATOM 1528 O O . LYS A 1 189 ? -4.367 -1.215 -2.042 1.00 97.06 189 LYS A O 1
ATOM 1533 N N . LEU A 1 190 ? -4.081 -0.937 0.167 1.00 95.19 190 LEU A N 1
ATOM 1534 C CA . LEU A 1 190 ? -2.646 -1.232 0.156 1.00 95.19 190 LEU A CA 1
ATOM 1535 C C . LEU A 1 190 ? -2.354 -2.655 -0.344 1.00 95.19 190 LEU A C 1
ATOM 1537 O O . LEU A 1 190 ? -1.468 -2.833 -1.175 1.00 95.19 190 LEU A O 1
ATOM 1541 N N . LEU A 1 191 ? -3.140 -3.646 0.088 1.00 96.88 191 LEU A N 1
ATOM 1542 C CA . LEU A 1 191 ? -3.067 -5.021 -0.414 1.00 96.88 191 LEU A CA 1
ATOM 1543 C C . LEU A 1 191 ? -3.295 -5.089 -1.924 1.00 96.88 191 LEU A C 1
ATOM 1545 O O . LEU A 1 191 ? -2.499 -5.704 -2.625 1.00 96.88 191 LEU A O 1
ATOM 1549 N N . SER A 1 192 ? -4.334 -4.414 -2.425 1.00 96.88 192 SER A N 1
ATOM 1550 C CA . SER A 1 192 ? -4.621 -4.353 -3.862 1.00 96.88 192 SER A CA 1
ATOM 1551 C C . SER A 1 192 ? -3.457 -3.761 -4.656 1.00 96.88 192 SER A C 1
ATOM 1553 O O . SER A 1 192 ? -3.147 -4.259 -5.734 1.00 96.88 192 SER A O 1
ATOM 1555 N N . LEU A 1 193 ? -2.804 -2.719 -4.135 1.00 95.25 193 LEU A N 1
ATOM 1556 C CA . LEU A 1 193 ? -1.657 -2.095 -4.797 1.00 95.25 193 LEU A CA 1
ATOM 1557 C C . LEU A 1 193 ? -0.414 -2.991 -4.762 1.00 95.25 193 LEU A C 1
ATOM 1559 O O . LEU A 1 193 ? 0.306 -3.063 -5.753 1.00 95.25 193 LEU A O 1
ATOM 1563 N N . CYS A 1 194 ? -0.167 -3.699 -3.655 1.00 93.88 194 CYS A N 1
ATOM 1564 C CA . CYS A 1 194 ? 0.893 -4.705 -3.582 1.00 93.88 194 CYS A CA 1
ATOM 1565 C C . CYS A 1 194 ? 0.665 -5.843 -4.583 1.00 93.88 194 CYS A C 1
ATOM 1567 O O . CYS A 1 194 ? 1.588 -6.158 -5.327 1.00 93.88 194 CYS A O 1
ATOM 1569 N N . CYS A 1 195 ? -0.542 -6.421 -4.639 1.00 94.19 195 CYS A N 1
ATOM 1570 C CA . CYS A 1 195 ? -0.895 -7.438 -5.637 1.00 94.19 195 CYS A CA 1
ATOM 1571 C C . CYS A 1 195 ? -0.627 -6.932 -7.049 1.00 94.19 195 CYS A C 1
ATOM 1573 O O . CYS A 1 195 ? 0.080 -7.585 -7.804 1.00 94.19 195 CYS A O 1
ATOM 1575 N N . TYR A 1 196 ? -1.115 -5.731 -7.364 1.00 94.19 196 TYR A N 1
ATOM 1576 C CA . TYR A 1 196 ? -0.936 -5.141 -8.682 1.00 94.19 196 TYR A CA 1
ATOM 1577 C C . TYR A 1 196 ? 0.544 -5.020 -9.071 1.00 94.19 196 TYR A C 1
ATOM 1579 O O . TYR A 1 196 ? 0.924 -5.433 -10.159 1.00 94.19 196 TYR A O 1
ATOM 1587 N N . ILE A 1 197 ? 1.395 -4.515 -8.172 1.00 91.19 197 ILE A N 1
ATOM 1588 C CA . ILE A 1 197 ? 2.842 -4.389 -8.417 1.00 91.19 197 ILE A CA 1
ATOM 1589 C C . ILE A 1 197 ? 3.522 -5.754 -8.600 1.00 91.19 197 ILE A C 1
ATOM 1591 O O . ILE A 1 197 ? 4.488 -5.843 -9.347 1.00 91.19 197 ILE A O 1
ATOM 1595 N N . ILE A 1 198 ? 3.067 -6.793 -7.894 1.00 91.94 198 ILE A N 1
ATOM 1596 C CA . ILE A 1 198 ? 3.653 -8.142 -7.954 1.00 91.94 198 ILE A CA 1
ATOM 1597 C C . ILE A 1 198 ? 3.222 -8.890 -9.224 1.00 91.94 198 ILE A C 1
ATOM 1599 O O . ILE A 1 198 ? 4.003 -9.671 -9.763 1.00 91.94 198 ILE A O 1
ATOM 1603 N N . GLU A 1 199 ? 1.982 -8.688 -9.668 1.00 89.12 199 GLU A N 1
ATOM 1604 C CA . GLU A 1 199 ? 1.386 -9.382 -10.818 1.00 89.12 199 GLU A CA 1
ATOM 1605 C C . GLU A 1 199 ? 1.704 -8.723 -12.169 1.00 89.12 199 GLU A C 1
ATOM 1607 O O . GLU A 1 199 ? 1.540 -9.366 -13.208 1.00 89.12 199 GLU A O 1
ATOM 1612 N N . THR A 1 200 ? 2.140 -7.460 -12.154 1.00 80.50 200 THR A N 1
ATOM 1613 C CA . THR A 1 200 ? 2.497 -6.665 -13.342 1.00 80.50 200 THR A CA 1
ATOM 1614 C C . THR A 1 200 ? 3.951 -6.862 -13.749 1.00 80.50 200 THR A C 1
ATOM 1616 O O . THR A 1 200 ? 4.187 -7.091 -14.959 1.00 80.50 200 THR A O 1
#

Organism: NCBI:txid129467

Secondary structure (DSSP, 8-state):
-HHHHHHHHHHHHHHHHHHHHHHS-HHHHHHHHHHT-SS-THHHHHHHHHHHHHHHHHHHHHHHHHHHHHHHTT-TT-----SBS--HHHHTTSSS----------TTSPPBTHHHHHHHHHHHHHHHHHHHHHHHHHHHHHTGGGS-HHHHHHHHHTT-SS-GGGS-HHHHHHHHHHHHHHHHHHHHHHHHHHHHHHH-

Radius of gyration: 21.42 Å; chains: 1; bounding box: 47×29×64 Å